Protein AF-0000000071056598 (afdb_homodimer)

Radius of gyration: 18.87 Å; Cα contacts (8 Å, |Δi|>4): 332; chains: 2; bounding box: 44×66×49 Å

Structure (mmCIF, N/CA/C/O backbone)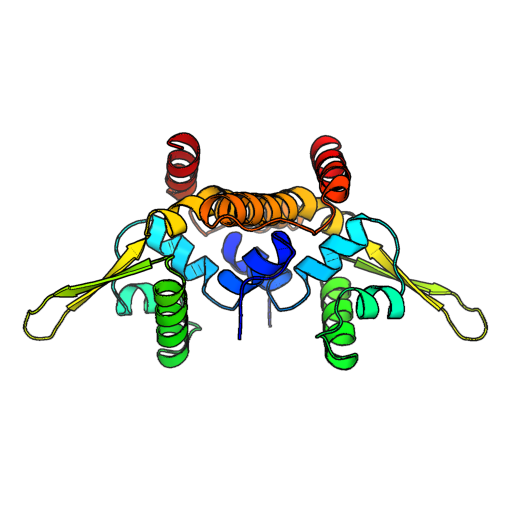:
data_AF-0000000071056598-model_v1
#
loop_
_entity.id
_entity.type
_entity.pdbx_description
1 polymer 'Transcriptional regulator, HxlR family'
#
loop_
_atom_site.group_PDB
_atom_site.id
_atom_site.type_symbol
_atom_site.label_atom_id
_atom_site.label_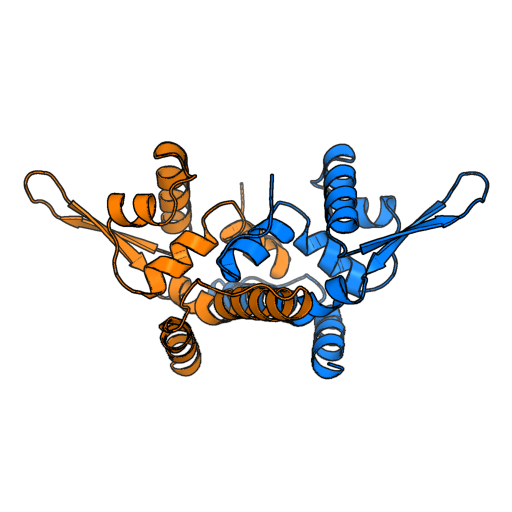alt_id
_atom_site.label_comp_id
_atom_site.label_asym_id
_atom_site.label_entity_id
_atom_site.label_seq_id
_atom_site.pdbx_PDB_ins_code
_atom_site.Cartn_x
_atom_site.Cartn_y
_atom_site.Cartn_z
_atom_site.occupancy
_atom_site.B_iso_or_equiv
_atom_site.auth_seq_id
_atom_site.auth_comp_id
_atom_site.auth_asym_id
_atom_site.auth_atom_id
_atom_site.pdbx_PDB_model_num
ATOM 1 N N . MET A 1 1 ? 12.883 3.27 -14.57 1 56.19 1 MET A N 1
ATOM 2 C CA . MET A 1 1 ? 13.117 4.172 -13.445 1 56.19 1 MET A CA 1
ATOM 3 C C . MET A 1 1 ? 13.445 3.385 -12.18 1 56.19 1 MET A C 1
ATOM 5 O O . MET A 1 1 ? 12.922 2.285 -11.977 1 56.19 1 MET A O 1
ATOM 9 N N . THR A 1 2 ? 14.445 3.686 -11.531 1 79.25 2 THR A N 1
ATOM 10 C CA . THR A 1 2 ? 14.969 2.908 -10.414 1 79.25 2 THR A CA 1
ATOM 11 C C . THR A 1 2 ? 13.969 2.881 -9.258 1 79.25 2 THR A C 1
ATOM 13 O O . THR A 1 2 ? 13.516 3.93 -8.797 1 79.25 2 THR A O 1
ATOM 16 N N . LYS A 1 3 ? 13.461 1.761 -8.922 1 92 3 LYS A N 1
ATOM 17 C CA . LYS A 1 3 ? 12.469 1.577 -7.867 1 92 3 LYS A CA 1
ATOM 18 C C . LYS A 1 3 ? 13.109 1.678 -6.488 1 92 3 LYS A C 1
ATOM 20 O O . LYS A 1 3 ? 12.422 1.889 -5.488 1 92 3 LYS A O 1
ATOM 25 N N . ILE A 1 4 ? 14.391 1.567 -6.512 1 93.62 4 ILE A N 1
ATOM 26 C CA . ILE A 1 4 ? 15.102 1.564 -5.234 1 93.62 4 ILE A CA 1
ATOM 27 C C . ILE A 1 4 ? 15.555 2.98 -4.895 1 93.62 4 ILE A C 1
ATOM 29 O O . ILE A 1 4 ? 16.234 3.633 -5.688 1 93.62 4 ILE A O 1
ATOM 33 N N . THR A 1 5 ? 15.188 3.477 -3.773 1 92.19 5 THR A N 1
ATOM 34 C CA . THR A 1 5 ? 15.57 4.793 -3.283 1 92.19 5 THR A CA 1
ATOM 35 C C . THR A 1 5 ? 16.438 4.676 -2.031 1 92.19 5 THR A C 1
ATOM 37 O O . THR A 1 5 ? 16.938 3.598 -1.722 1 92.19 5 THR A O 1
ATOM 40 N N . ASN A 1 6 ? 16.625 5.84 -1.433 1 89.62 6 ASN A N 1
ATOM 41 C CA . ASN A 1 6 ? 17.406 5.832 -0.204 1 89.62 6 ASN A CA 1
ATOM 42 C C . ASN A 1 6 ? 16.531 5.633 1.025 1 89.62 6 ASN A C 1
ATOM 44 O O . ASN A 1 6 ? 17.016 5.621 2.154 1 89.62 6 ASN A O 1
ATOM 48 N N . CYS A 1 7 ? 15.281 5.484 0.771 1 91.44 7 CYS A N 1
ATOM 49 C CA . CYS A 1 7 ? 14.336 5.273 1.86 1 91.44 7 CYS A CA 1
ATOM 50 C C . CYS A 1 7 ? 13.633 3.93 1.72 1 91.44 7 CYS A C 1
ATOM 52 O O . CYS A 1 7 ? 13.016 3.65 0.688 1 91.44 7 CYS A O 1
ATOM 54 N N . ALA A 1 8 ? 13.641 3.197 2.801 1 93.81 8 ALA A N 1
ATOM 55 C CA . ALA A 1 8 ? 13.07 1.854 2.812 1 93.81 8 ALA A CA 1
ATOM 56 C C . ALA A 1 8 ? 11.562 1.896 2.566 1 93.81 8 ALA A C 1
ATOM 58 O O . ALA A 1 8 ? 11.031 1.091 1.801 1 93.81 8 ALA A O 1
ATOM 59 N N . LEU A 1 9 ? 10.938 2.838 3.221 1 93.94 9 LEU A N 1
ATOM 60 C CA . LEU A 1 9 ? 9.492 2.967 3.084 1 93.94 9 LEU A CA 1
ATOM 61 C C . LEU A 1 9 ? 9.109 3.258 1.638 1 93.94 9 LEU A C 1
ATOM 63 O O . LEU A 1 9 ? 8.242 2.582 1.073 1 93.94 9 LEU A O 1
ATOM 67 N N . THR A 1 10 ? 9.773 4.191 1.043 1 93.94 10 THR A N 1
ATOM 68 C CA . THR A 1 10 ? 9.484 4.59 -0.329 1 93.94 10 THR A CA 1
ATOM 69 C C . THR A 1 10 ? 9.812 3.463 -1.304 1 93.94 10 THR A C 1
ATOM 71 O O . THR A 1 10 ? 9.07 3.225 -2.256 1 93.94 10 THR A O 1
ATOM 74 N N . THR A 1 11 ? 10.914 2.842 -1.053 1 95.81 11 THR A N 1
ATOM 75 C CA . THR A 1 11 ? 11.305 1.724 -1.903 1 95.81 11 THR A CA 1
ATOM 76 C C . THR A 1 11 ? 10.25 0.621 -1.863 1 95.81 11 THR A C 1
ATOM 78 O O . THR A 1 11 ? 9.875 0.074 -2.902 1 95.81 11 THR A O 1
ATOM 81 N N . THR A 1 12 ? 9.742 0.291 -0.672 1 96.88 12 THR A N 1
ATOM 82 C CA . THR A 1 12 ? 8.688 -0.708 -0.552 1 96.88 12 THR A CA 1
ATOM 83 C C . THR A 1 12 ? 7.457 -0.297 -1.359 1 96.88 12 THR A C 1
ATOM 85 O O . THR A 1 12 ? 6.914 -1.099 -2.123 1 96.88 12 THR A O 1
ATOM 88 N N . LEU A 1 13 ? 7.105 0.917 -1.264 1 96.62 13 LEU A N 1
ATOM 89 C CA . LEU A 1 13 ? 5.926 1.422 -1.958 1 96.62 13 LEU A CA 1
ATOM 90 C C . LEU A 1 13 ? 6.141 1.412 -3.469 1 96.62 13 LEU A C 1
ATOM 92 O O . LEU A 1 13 ? 5.207 1.145 -4.23 1 96.62 13 LEU A O 1
ATOM 96 N N . ASN A 1 14 ? 7.324 1.658 -3.854 1 95.88 14 ASN A N 1
ATOM 97 C CA . ASN A 1 14 ? 7.641 1.61 -5.277 1 95.88 14 ASN A CA 1
ATOM 98 C C . ASN A 1 14 ? 7.523 0.193 -5.832 1 95.88 14 ASN A C 1
ATOM 100 O O . ASN A 1 14 ? 7.105 0.002 -6.973 1 95.88 14 ASN A O 1
ATOM 104 N N . LEU A 1 15 ? 7.848 -0.711 -5.051 1 97 15 LEU A N 1
ATOM 105 C CA . LEU A 1 15 ? 7.914 -2.098 -5.504 1 97 15 LEU A CA 1
ATOM 106 C C . LEU A 1 15 ? 6.531 -2.742 -5.477 1 97 15 LEU A C 1
ATOM 108 O O . LEU A 1 15 ? 6.164 -3.475 -6.398 1 97 15 LEU A O 1
ATOM 112 N N . ILE A 1 16 ? 5.785 -2.42 -4.43 1 96.19 16 ILE A N 1
ATOM 113 C CA . ILE A 1 16 ? 4.566 -3.209 -4.281 1 96.19 16 ILE A CA 1
ATOM 114 C C . ILE A 1 16 ? 3.348 -2.295 -4.375 1 96.19 16 ILE A C 1
ATOM 116 O O . ILE A 1 16 ? 2.209 -2.768 -4.355 1 96.19 16 ILE A O 1
ATOM 120 N N . GLY A 1 17 ? 3.678 -1.046 -4.398 1 94.5 17 GLY A N 1
ATOM 121 C CA . GLY A 1 17 ? 2.582 -0.104 -4.566 1 94.5 17 GLY A CA 1
ATOM 122 C C . GLY A 1 17 ? 1.945 -0.172 -5.941 1 94.5 17 GLY A C 1
ATOM 123 O O . GLY A 1 17 ? 2.58 -0.606 -6.906 1 94.5 17 GLY A O 1
ATOM 124 N N . GLY A 1 18 ? 0.692 0.231 -6.031 1 92.06 18 GLY A N 1
ATOM 125 C CA . GLY A 1 18 ? -0.058 0.172 -7.273 1 92.06 18 GLY A CA 1
ATOM 126 C C . GLY A 1 18 ? -1.301 -0.694 -7.18 1 92.06 18 GLY A C 1
ATOM 127 O O . GLY A 1 18 ? -1.387 -1.574 -6.32 1 92.06 18 GLY A O 1
ATOM 128 N N . LYS A 1 19 ? -2.111 -0.476 -8.172 1 92.81 19 LYS A N 1
ATOM 129 C CA . LYS A 1 19 ? -3.373 -1.212 -8.156 1 92.81 19 LYS A CA 1
ATOM 130 C C . LYS A 1 19 ? -3.143 -2.699 -8.414 1 92.81 19 LYS A C 1
ATOM 132 O O . LYS A 1 19 ? -2.334 -3.068 -9.266 1 92.81 19 LYS A O 1
ATOM 137 N N . TYR A 1 20 ? -3.74 -3.502 -7.625 1 96.75 20 TYR A N 1
ATOM 138 C CA . TYR A 1 20 ? -3.936 -4.938 -7.801 1 96.75 20 TYR A CA 1
ATOM 139 C C . TYR A 1 20 ? -2.721 -5.715 -7.309 1 96.75 20 TYR A C 1
ATOM 141 O O . TYR A 1 20 ? -2.799 -6.93 -7.098 1 96.75 20 TYR A O 1
ATOM 149 N N . LYS A 1 21 ? -1.542 -5.047 -7.121 1 97.25 21 LYS A N 1
ATOM 150 C CA . LYS A 1 21 ? -0.328 -5.797 -6.805 1 97.25 21 LYS A CA 1
ATOM 151 C C . LYS A 1 21 ? -0.472 -6.551 -5.484 1 97.25 21 LYS A C 1
ATOM 153 O O . LYS A 1 21 ? -0.242 -7.758 -5.426 1 97.25 21 LYS A O 1
ATOM 158 N N . ILE A 1 22 ? -0.888 -5.84 -4.492 1 97 22 ILE A N 1
ATOM 159 C CA . ILE A 1 22 ? -1.026 -6.461 -3.182 1 97 22 ILE A CA 1
ATOM 160 C C . ILE A 1 22 ? -2.109 -7.539 -3.232 1 97 22 ILE A C 1
ATOM 162 O O . ILE A 1 22 ? -1.964 -8.602 -2.631 1 97 22 ILE A O 1
ATOM 166 N N . GLU A 1 23 ? -3.193 -7.293 -3.938 1 95.25 23 GLU A N 1
ATOM 167 C CA . GLU A 1 23 ? -4.266 -8.273 -4.059 1 95.25 23 GLU A CA 1
ATOM 168 C C . GLU A 1 23 ? -3.781 -9.539 -4.766 1 95.25 23 GLU A C 1
ATOM 170 O O . GLU A 1 23 ? -4.105 -10.656 -4.352 1 95.25 23 GLU A O 1
ATOM 175 N N . ILE A 1 24 ? -3.021 -9.312 -5.809 1 96.88 24 ILE A N 1
ATOM 176 C CA . ILE A 1 24 ? -2.447 -10.445 -6.52 1 96.88 24 ILE A CA 1
ATOM 177 C C . ILE A 1 24 ? -1.604 -11.289 -5.559 1 96.88 24 ILE A C 1
ATOM 179 O O . ILE A 1 24 ? -1.771 -12.508 -5.477 1 96.88 24 ILE A O 1
ATOM 183 N N . LEU A 1 25 ? -0.748 -10.617 -4.793 1 96.19 25 LEU A N 1
ATOM 184 C CA . LEU A 1 25 ? 0.14 -11.289 -3.854 1 96.19 25 LEU A CA 1
ATOM 185 C C . LEU A 1 25 ? -0.659 -12.016 -2.775 1 96.19 25 LEU A C 1
ATOM 187 O O . LEU A 1 25 ? -0.31 -13.125 -2.381 1 96.19 25 LEU A O 1
ATOM 191 N N . TYR A 1 26 ? -1.693 -11.367 -2.389 1 93.5 26 TYR A N 1
ATOM 192 C CA . TYR A 1 26 ? -2.582 -11.961 -1.392 1 93.5 26 TYR A CA 1
ATOM 193 C C . TYR A 1 26 ? -3.172 -13.273 -1.896 1 93.5 26 TYR A C 1
ATOM 195 O O . TYR A 1 26 ? -3.127 -14.289 -1.197 1 93.5 26 TYR A O 1
ATOM 203 N N . TYR A 1 27 ? -3.658 -13.328 -3.074 1 93.19 27 TYR A N 1
ATOM 204 C CA . TYR A 1 27 ? -4.285 -14.531 -3.611 1 93.19 27 TYR A CA 1
ATOM 205 C C . TYR A 1 27 ? -3.25 -15.625 -3.846 1 93.19 27 TYR A C 1
ATOM 207 O O . TYR A 1 27 ? -3.549 -16.812 -3.691 1 93.19 27 TYR A O 1
ATOM 215 N N . LEU A 1 28 ? -2.082 -15.227 -4.117 1 94.5 28 LEU A N 1
ATOM 216 C CA . LEU A 1 28 ? -1.035 -16.203 -4.391 1 94.5 28 LEU A CA 1
ATOM 217 C C . LEU A 1 28 ? -0.533 -16.844 -3.098 1 94.5 28 LEU A C 1
ATOM 219 O O . LEU A 1 28 ? 0.139 -17.875 -3.127 1 94.5 28 LEU A O 1
ATOM 223 N N . THR A 1 29 ? -0.777 -16.188 -1.974 1 90 29 THR A N 1
ATOM 224 C CA . THR A 1 29 ? -0.426 -16.812 -0.701 1 90 29 THR A CA 1
ATOM 225 C C . THR A 1 29 ? -1.192 -18.109 -0.506 1 90 29 THR A C 1
ATOM 227 O O . THR A 1 29 ? -0.792 -18.969 0.294 1 90 29 THR A O 1
ATOM 230 N N . ARG A 1 30 ? -2.248 -18.25 -1.26 1 87.25 30 ARG A N 1
ATOM 231 C CA . ARG A 1 30 ? -3.098 -19.422 -1.148 1 87.25 30 ARG A CA 1
ATOM 232 C C . ARG A 1 30 ? -2.635 -20.531 -2.098 1 87.25 30 ARG A C 1
ATOM 234 O O . ARG A 1 30 ? -3.27 -21.578 -2.193 1 87.25 30 ARG A O 1
ATOM 241 N N . GLY A 1 31 ? -1.631 -20.234 -2.799 1 91.88 31 GLY A N 1
ATOM 242 C CA . GLY A 1 31 ? -1.097 -21.234 -3.725 1 91.88 31 GLY A CA 1
ATOM 243 C C . GLY A 1 31 ? -0.951 -20.703 -5.141 1 91.88 31 GLY A C 1
ATOM 244 O O . GLY A 1 31 ? -1.268 -19.547 -5.41 1 91.88 31 GLY A O 1
ATOM 245 N N . THR A 1 32 ? -0.492 -21.625 -5.906 1 95.94 32 THR A N 1
ATOM 246 C CA . THR A 1 32 ? -0.283 -21.312 -7.316 1 95.94 32 THR A CA 1
ATOM 247 C C . THR A 1 32 ? -1.608 -20.984 -8 1 95.94 32 THR A C 1
ATOM 249 O O . THR A 1 32 ? -2.635 -21.594 -7.699 1 95.94 32 THR A O 1
ATOM 252 N N . LYS A 1 33 ? -1.597 -19.969 -8.891 1 97.69 33 LYS A N 1
ATOM 253 C CA . LYS A 1 33 ? -2.797 -19.578 -9.625 1 97.69 33 LYS A CA 1
ATOM 254 C C . LYS A 1 33 ? -2.496 -19.359 -11.102 1 97.69 33 LYS A C 1
ATOM 256 O O . LYS A 1 33 ? -1.379 -18.984 -11.469 1 97.69 33 LYS A O 1
ATOM 261 N N . ARG A 1 34 ? -3.527 -19.609 -11.852 1 97.44 34 ARG A N 1
ATOM 262 C CA . ARG A 1 34 ? -3.467 -19.266 -13.266 1 97.44 34 ARG A CA 1
ATOM 263 C C . ARG A 1 34 ? -4.02 -17.859 -13.508 1 97.44 34 ARG A C 1
ATOM 265 O O . ARG A 1 34 ? -4.672 -17.281 -12.633 1 97.44 34 ARG A O 1
ATOM 272 N N . PHE A 1 35 ? -3.725 -17.359 -14.773 1 97.75 35 PHE A N 1
ATOM 273 C CA . PHE A 1 35 ? -4.148 -16.016 -15.125 1 97.75 35 PHE A CA 1
ATOM 274 C C . PHE A 1 35 ? -5.652 -15.852 -14.945 1 97.75 35 PHE A C 1
ATOM 276 O O . PHE A 1 35 ? -6.109 -14.906 -14.305 1 97.75 35 PHE A O 1
ATOM 283 N N . ASN A 1 36 ? -6.387 -16.812 -15.398 1 96.94 36 ASN A N 1
ATOM 284 C CA . ASN A 1 36 ? -7.84 -16.719 -15.383 1 96.94 36 ASN A CA 1
ATOM 285 C C . ASN A 1 36 ? -8.391 -16.766 -13.961 1 96.94 36 ASN A C 1
ATOM 287 O O . ASN A 1 36 ? -9.406 -16.125 -13.664 1 96.94 36 ASN A O 1
ATOM 291 N N . GLU A 1 37 ? -7.773 -17.484 -13.102 1 96.81 37 GLU A N 1
ATOM 292 C CA . GLU A 1 37 ? -8.164 -17.516 -11.695 1 96.81 37 GLU A CA 1
ATOM 293 C C . GLU A 1 37 ? -7.969 -16.156 -11.039 1 96.81 37 GLU A C 1
ATOM 295 O O . GLU A 1 37 ? -8.852 -15.672 -10.328 1 96.81 37 GLU A O 1
ATOM 300 N N . LEU A 1 38 ? -6.836 -15.531 -11.289 1 97.25 38 LEU A N 1
ATOM 301 C CA . LEU A 1 38 ? -6.559 -14.211 -10.742 1 97.25 38 LEU A CA 1
ATOM 302 C C . LEU A 1 38 ? -7.535 -13.18 -11.305 1 97.25 38 LEU A C 1
ATOM 304 O O . LEU A 1 38 ? -7.996 -12.297 -10.578 1 97.25 38 LEU A O 1
ATOM 308 N N . GLN A 1 39 ? -7.832 -13.344 -12.594 1 97.38 39 GLN A N 1
ATOM 309 C CA . GLN A 1 39 ? -8.789 -12.438 -13.227 1 97.38 39 GLN A CA 1
ATOM 310 C C . GLN A 1 39 ? -10.156 -12.531 -12.562 1 97.38 39 GLN A C 1
ATOM 312 O O . GLN A 1 39 ? -10.836 -11.516 -12.391 1 97.38 39 GLN A O 1
ATOM 317 N N . LYS A 1 40 ? -10.516 -13.734 -12.156 1 95.94 40 LYS A N 1
ATOM 318 C CA . LYS A 1 40 ? -11.789 -13.945 -11.477 1 95.94 40 LYS A CA 1
ATOM 319 C C . LYS A 1 40 ? -11.812 -13.25 -10.117 1 95.94 40 LYS A C 1
ATOM 321 O O . LYS A 1 40 ? -12.852 -12.742 -9.695 1 95.94 40 LYS A O 1
ATOM 326 N N . TYR A 1 41 ? -10.664 -13.258 -9.453 1 92 41 TYR A N 1
ATOM 327 C CA . TYR A 1 41 ? -10.562 -12.648 -8.133 1 92 41 TYR A CA 1
ATOM 328 C C . TYR A 1 41 ? -10.516 -11.125 -8.242 1 92 41 TYR A C 1
ATOM 330 O O . TYR A 1 41 ? -10.797 -10.422 -7.27 1 92 41 TYR A O 1
ATOM 338 N N . LEU A 1 42 ? -10.078 -10.648 -9.43 1 94.75 42 LEU A N 1
ATOM 339 C CA . LEU A 1 42 ? -9.961 -9.211 -9.68 1 94.75 42 LEU A CA 1
ATOM 340 C C . LEU A 1 42 ? -10.805 -8.797 -10.875 1 94.75 42 LEU A C 1
ATOM 342 O O . LEU A 1 42 ? -10.281 -8.336 -11.891 1 94.75 42 LEU A O 1
ATOM 346 N N . PRO A 1 43 ? -12.117 -8.82 -10.672 1 92.62 43 PRO A N 1
ATOM 347 C CA . PRO A 1 43 ? -13 -8.625 -11.828 1 92.62 43 PRO A CA 1
ATOM 348 C C . PRO A 1 43 ? -12.953 -7.207 -12.375 1 92.62 43 PRO A C 1
ATOM 350 O O . PRO A 1 43 ? -13.328 -6.969 -13.523 1 92.62 43 PRO A O 1
ATOM 353 N N . LYS A 1 44 ? -12.508 -6.324 -11.609 1 93.69 44 LYS A N 1
ATOM 354 C CA . LYS A 1 44 ? -12.461 -4.93 -12.055 1 93.69 44 LYS A CA 1
ATOM 355 C C . LYS A 1 44 ? -11.188 -4.645 -12.844 1 93.69 44 LYS A C 1
ATOM 357 O O . LYS A 1 44 ? -11.07 -3.596 -13.477 1 93.69 44 LYS A O 1
ATOM 362 N N . ALA A 1 45 ? -10.25 -5.527 -12.836 1 96.38 45 ALA A N 1
ATOM 363 C CA . ALA A 1 45 ? -9.016 -5.367 -13.602 1 96.38 45 ALA A CA 1
ATOM 364 C C . ALA A 1 45 ? -9.188 -5.871 -15.031 1 96.38 45 ALA A C 1
ATOM 366 O O . ALA A 1 45 ? -9.648 -6.996 -15.25 1 96.38 45 ALA A O 1
ATOM 367 N N . THR A 1 46 ? -8.836 -5.055 -15.945 1 97.56 46 THR A N 1
ATOM 368 C CA . THR A 1 46 ? -8.805 -5.578 -17.312 1 97.56 46 THR A CA 1
ATOM 369 C C . THR A 1 46 ? -7.668 -6.582 -17.484 1 97.56 46 THR A C 1
ATOM 371 O O . THR A 1 46 ? -6.719 -6.594 -16.688 1 97.56 46 THR A O 1
ATOM 374 N N . ALA A 1 47 ? -7.77 -7.375 -18.469 1 97.31 47 ALA A N 1
ATOM 375 C CA . ALA A 1 47 ? -6.734 -8.367 -18.75 1 97.31 47 ALA A CA 1
ATOM 376 C C . ALA A 1 47 ? -5.379 -7.699 -18.969 1 97.31 47 ALA A C 1
ATOM 378 O O . ALA A 1 47 ? -4.352 -8.211 -18.516 1 97.31 47 ALA A O 1
ATOM 379 N N . LYS A 1 48 ? -5.402 -6.637 -19.609 1 98 48 LYS A N 1
ATOM 380 C CA . LYS A 1 48 ? -4.168 -5.914 -19.891 1 98 48 LYS A CA 1
ATOM 381 C C . LYS A 1 48 ? -3.492 -5.441 -18.609 1 98 48 LYS A C 1
ATOM 383 O O . LYS A 1 48 ? -2.283 -5.605 -18.438 1 98 48 LYS A O 1
ATOM 388 N N . VAL A 1 49 ? -4.273 -4.887 -17.75 1 98 49 VAL A N 1
ATOM 389 C CA . VAL A 1 49 ? -3.74 -4.348 -16.5 1 98 49 VAL A CA 1
ATOM 390 C C . VAL A 1 49 ? -3.24 -5.484 -1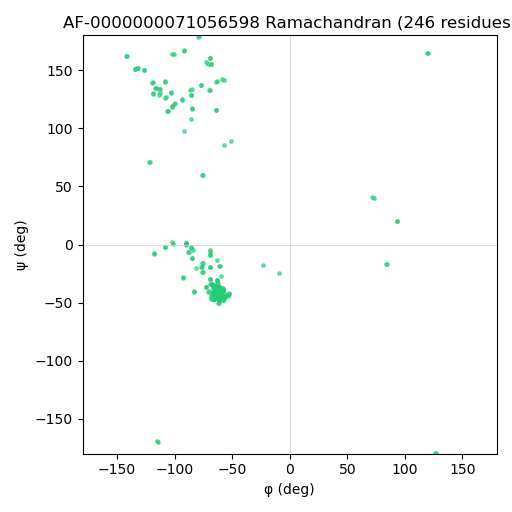5.609 1 98 49 VAL A C 1
ATOM 392 O O . VAL A 1 49 ? -2.143 -5.41 -15.055 1 98 49 VAL A O 1
ATOM 395 N N . LEU A 1 50 ? -4.027 -6.496 -15.477 1 98.19 50 LEU A N 1
ATOM 396 C CA . LEU A 1 50 ? -3.607 -7.648 -14.688 1 98.19 50 LEU A CA 1
ATOM 397 C C . LEU A 1 50 ? -2.303 -8.227 -15.227 1 98.19 50 LEU A C 1
ATOM 399 O O . LEU A 1 50 ? -1.387 -8.523 -14.453 1 98.19 50 LEU A O 1
ATOM 403 N N . SER A 1 51 ? -2.219 -8.383 -16.547 1 98.06 51 SER A N 1
ATOM 404 C CA . SER A 1 51 ? -1.001 -8.898 -17.156 1 98.06 51 SER A CA 1
ATOM 405 C C . SER A 1 51 ? 0.196 -8.008 -16.844 1 98.06 51 SER A C 1
ATOM 407 O O . SER A 1 51 ? 1.281 -8.5 -16.531 1 98.06 51 SER A O 1
ATOM 409 N N . SER A 1 52 ? -0.002 -6.77 -16.938 1 98.25 52 SER A N 1
ATOM 410 C CA . SER A 1 52 ? 1.056 -5.809 -16.641 1 98.25 52 SER A CA 1
ATOM 411 C C . SER A 1 52 ? 1.534 -5.93 -15.195 1 98.25 52 SER A C 1
ATOM 413 O O . SER A 1 52 ? 2.738 -5.91 -14.93 1 98.25 52 SER A O 1
ATOM 415 N N . LYS A 1 53 ? 0.581 -6.027 -14.273 1 98.38 53 LYS A N 1
ATOM 416 C CA . LYS A 1 53 ? 0.937 -6.133 -12.859 1 98.38 53 LYS A CA 1
ATOM 417 C C . LYS A 1 53 ? 1.683 -7.434 -12.578 1 98.38 53 LYS A C 1
ATOM 419 O O . LYS A 1 53 ? 2.639 -7.453 -11.805 1 98.38 53 LYS A O 1
ATOM 424 N N . LEU A 1 54 ? 1.261 -8.508 -13.211 1 98.5 54 LEU A N 1
ATOM 425 C CA . LEU A 1 54 ? 1.941 -9.789 -13.062 1 98.5 54 LEU A CA 1
ATOM 426 C C . LEU A 1 54 ? 3.371 -9.703 -13.586 1 98.5 54 LEU A C 1
ATOM 428 O O . LEU A 1 54 ? 4.297 -10.219 -12.953 1 98.5 54 LEU A O 1
ATOM 432 N N . LYS A 1 55 ? 3.527 -9.055 -14.688 1 98.31 55 LYS A N 1
ATOM 433 C CA . LYS A 1 55 ? 4.859 -8.867 -15.25 1 98.31 55 LYS A CA 1
ATOM 434 C C . LYS A 1 55 ? 5.75 -8.055 -14.312 1 98.31 55 LYS A C 1
ATOM 436 O O . LYS A 1 55 ? 6.906 -8.414 -14.078 1 98.31 55 LYS A O 1
ATOM 441 N N . GLU A 1 56 ? 5.242 -6.992 -13.797 1 98 56 GLU A N 1
ATOM 442 C CA . GLU A 1 56 ? 5.996 -6.152 -12.875 1 98 56 GLU A CA 1
ATOM 443 C C . GLU A 1 56 ? 6.41 -6.934 -11.633 1 98 56 GLU A C 1
ATOM 445 O O . GLU A 1 56 ? 7.551 -6.836 -11.18 1 98 56 GLU A O 1
ATOM 450 N N . LEU A 1 57 ? 5.469 -7.684 -11.094 1 98.38 57 LEU A N 1
ATOM 451 C CA . LEU A 1 57 ? 5.734 -8.469 -9.898 1 98.38 57 LEU A CA 1
ATOM 452 C C . LEU A 1 57 ? 6.773 -9.547 -10.172 1 98.38 57 LEU A C 1
ATOM 454 O O . LEU A 1 57 ? 7.586 -9.875 -9.305 1 98.38 57 LEU A O 1
ATOM 458 N N . GLU A 1 58 ? 6.703 -10.094 -11.359 1 98.56 58 GLU A N 1
ATOM 459 C CA . GLU A 1 58 ? 7.707 -11.07 -11.758 1 98.56 58 GLU A CA 1
ATOM 460 C C . GLU A 1 58 ? 9.086 -10.43 -11.898 1 98.56 58 GLU A C 1
ATOM 462 O O . GLU A 1 58 ? 10.07 -10.945 -11.375 1 98.56 58 GLU A O 1
ATOM 467 N N . GLU A 1 59 ? 9.141 -9.289 -12.562 1 97.5 59 GLU A N 1
ATOM 468 C CA . GLU A 1 59 ? 10.391 -8.578 -12.805 1 97.5 59 GLU A CA 1
ATOM 469 C C . GLU A 1 59 ? 11.031 -8.125 -11.492 1 97.5 59 GLU A C 1
ATOM 471 O O . GLU A 1 59 ? 12.25 -8.117 -11.359 1 97.5 59 GLU A O 1
ATOM 476 N N . ASP A 1 60 ? 10.164 -7.82 -10.555 1 97.19 60 ASP A N 1
ATOM 477 C CA . ASP A 1 60 ? 10.672 -7.336 -9.273 1 97.19 60 ASP A CA 1
ATOM 478 C C . ASP A 1 60 ? 10.961 -8.492 -8.32 1 97.19 60 ASP A C 1
ATOM 480 O O . ASP A 1 60 ? 11.43 -8.281 -7.199 1 97.19 60 ASP A O 1
ATOM 484 N N . GLY A 1 61 ? 10.602 -9.672 -8.719 1 97.56 61 GLY A N 1
ATOM 485 C CA . GLY A 1 61 ? 11.047 -10.867 -8.016 1 97.56 61 GLY A CA 1
ATOM 486 C C . GLY A 1 61 ? 10.062 -11.344 -6.961 1 97.56 61 GLY A C 1
ATOM 487 O O . GLY A 1 61 ? 10.43 -12.07 -6.043 1 97.56 61 GLY A O 1
ATOM 488 N N . PHE A 1 62 ? 8.828 -10.922 -7.074 1 98.19 62 PHE A N 1
ATOM 489 C CA . PHE A 1 62 ? 7.855 -11.281 -6.055 1 98.19 62 PHE A CA 1
ATOM 490 C C . PHE A 1 62 ? 7.105 -12.555 -6.449 1 98.19 62 PHE A C 1
ATOM 492 O O . PHE A 1 62 ? 6.582 -13.266 -5.59 1 98.19 62 PHE A O 1
ATOM 499 N N . ILE A 1 63 ? 6.965 -12.805 -7.77 1 98.44 63 ILE A N 1
ATOM 500 C CA . ILE A 1 63 ? 6.273 -14.016 -8.203 1 98.44 63 ILE A CA 1
ATOM 501 C C . ILE A 1 63 ? 7.098 -14.727 -9.273 1 98.44 63 ILE A C 1
ATOM 503 O O . ILE A 1 63 ? 7.965 -14.125 -9.906 1 98.44 63 ILE A O 1
ATOM 507 N N . ASP A 1 64 ? 6.93 -16 -9.312 1 98.44 64 ASP A N 1
ATOM 508 C CA . ASP A 1 64 ? 7.496 -16.859 -10.344 1 98.44 64 ASP A CA 1
ATOM 509 C C . ASP A 1 64 ? 6.438 -17.266 -11.375 1 98.44 64 ASP A C 1
ATOM 511 O O . ASP A 1 64 ? 5.305 -17.578 -11.008 1 98.44 64 ASP A O 1
ATOM 515 N N . LYS A 1 65 ? 6.758 -17.109 -12.594 1 98.25 65 LYS A N 1
ATOM 516 C CA . LYS A 1 65 ? 5.906 -17.531 -13.703 1 98.25 65 LYS A CA 1
ATOM 517 C C . LYS A 1 65 ? 6.41 -18.844 -14.312 1 98.25 65 LYS A C 1
ATOM 519 O O . LYS A 1 65 ? 7.543 -18.906 -14.797 1 98.25 65 LYS A O 1
ATOM 524 N N . LYS A 1 66 ? 5.637 -19.859 -14.273 1 97.69 66 LYS A N 1
ATOM 525 C CA . LYS A 1 66 ? 5.988 -21.141 -14.859 1 97.69 66 LYS A CA 1
ATOM 526 C C . LYS A 1 66 ? 5.102 -21.469 -16.062 1 97.69 66 LYS A C 1
ATOM 528 O O . LYS A 1 66 ? 3.875 -21.375 -15.969 1 97.69 66 LYS A O 1
ATOM 533 N N . ILE A 1 67 ? 5.742 -21.828 -17.109 1 96.25 67 ILE A N 1
ATOM 534 C CA . ILE A 1 67 ? 5.016 -22.172 -18.328 1 96.25 67 ILE A CA 1
ATOM 535 C C . ILE A 1 67 ? 5.098 -23.688 -18.562 1 96.25 67 ILE A C 1
ATOM 537 O O . ILE A 1 67 ? 6.184 -24.266 -18.531 1 96.25 67 ILE A O 1
ATOM 541 N N . TYR A 1 68 ? 3.982 -24.312 -18.719 1 94.69 68 TYR A N 1
ATOM 542 C CA . TYR A 1 68 ? 3.906 -25.734 -19.031 1 94.69 68 TYR A CA 1
ATOM 543 C C . TYR A 1 68 ? 3.65 -25.938 -20.516 1 94.69 68 TYR A C 1
ATOM 545 O O . TYR A 1 68 ? 2.654 -25.453 -21.062 1 94.69 68 TYR A O 1
ATOM 553 N N . PRO A 1 69 ? 4.57 -26.609 -21.062 1 93.12 69 PRO A N 1
ATOM 554 C CA . PRO A 1 69 ? 4.469 -26.812 -22.516 1 93.12 69 PRO A CA 1
ATOM 555 C C . PRO A 1 69 ? 3.414 -27.859 -22.891 1 93.12 69 PRO A C 1
ATOM 557 O O . PRO A 1 69 ? 3.746 -28.906 -23.453 1 93.12 69 PRO A O 1
ATOM 560 N N . VAL A 1 70 ? 2.273 -27.734 -22.594 1 93.31 70 VAL A N 1
ATOM 561 C CA . VAL A 1 70 ? 1.123 -28.531 -23 1 93.31 70 VAL A CA 1
ATOM 562 C C . VAL A 1 70 ? 0.356 -27.797 -24.109 1 93.31 70 VAL A C 1
ATOM 564 O O . VAL A 1 70 ? 0.706 -26.672 -24.469 1 93.31 70 VAL A O 1
ATOM 567 N N . ILE A 1 71 ? -0.473 -28.469 -24.797 1 91.94 71 ILE A N 1
ATOM 568 C CA . ILE A 1 71 ? -1.276 -27.844 -25.844 1 91.94 71 ILE A CA 1
ATOM 569 C C . ILE A 1 71 ? -2.723 -27.703 -25.375 1 91.94 71 ILE A C 1
ATOM 571 O O . ILE A 1 71 ? -3.396 -28.719 -25.125 1 91.94 71 ILE A O 1
ATOM 575 N N . PRO A 1 72 ? -3.17 -26.344 -25.219 1 91.88 72 PRO A N 1
ATOM 576 C CA . PRO A 1 72 ? -2.506 -25.031 -25.266 1 91.88 72 PRO A CA 1
ATOM 577 C C . PRO A 1 72 ? -1.609 -24.781 -24.062 1 91.88 72 PRO A C 1
ATOM 579 O O . PRO A 1 72 ? -1.85 -25.344 -22.984 1 91.88 72 PRO A O 1
ATOM 582 N N . PRO A 1 73 ? -0.642 -23.938 -24.219 1 94.38 73 PRO A N 1
ATOM 583 C CA . PRO A 1 73 ? 0.275 -23.688 -23.109 1 94.38 73 PRO A CA 1
ATOM 584 C C . PRO A 1 73 ? -0.443 -23.203 -21.844 1 94.38 73 PRO A C 1
ATOM 586 O O . PRO A 1 73 ? -1.421 -22.453 -21.938 1 94.38 73 PRO A O 1
ATOM 589 N N . LYS A 1 74 ? 0.064 -23.703 -20.734 1 94.12 74 LYS A N 1
ATOM 590 C CA . LYS A 1 74 ? -0.482 -23.281 -19.453 1 94.12 74 LYS A CA 1
ATOM 591 C C . LYS A 1 74 ? 0.54 -22.469 -18.656 1 94.12 74 LYS A C 1
ATOM 593 O O . LYS A 1 74 ? 1.724 -22.812 -18.625 1 94.12 74 LYS A O 1
ATOM 598 N N . THR A 1 75 ? 0.055 -21.359 -18.109 1 96.56 75 THR A N 1
ATOM 599 C CA . THR A 1 75 ? 0.917 -20.531 -17.281 1 96.56 75 THR A CA 1
ATOM 600 C C . THR A 1 75 ? 0.405 -20.469 -15.844 1 96.56 75 THR A C 1
ATOM 602 O O . THR A 1 75 ? -0.801 -20.375 -15.617 1 96.56 75 THR A O 1
ATOM 605 N N . GLU A 1 76 ? 1.401 -20.641 -14.906 1 98.12 76 GLU A N 1
ATOM 606 C CA . GLU A 1 76 ? 1.047 -20.547 -13.492 1 98.12 76 GLU A CA 1
ATOM 607 C C . GLU A 1 76 ? 1.939 -19.547 -12.766 1 98.12 76 GLU A C 1
ATOM 609 O O . GLU A 1 76 ? 3.096 -19.359 -13.141 1 98.12 76 GLU A O 1
ATOM 614 N N . TYR A 1 77 ? 1.372 -18.969 -11.781 1 98.62 77 TYR A N 1
ATOM 615 C CA . TYR A 1 77 ? 2.094 -18.016 -10.953 1 98.62 77 TYR A CA 1
ATOM 616 C C . TYR A 1 77 ? 2.16 -18.484 -9.508 1 98.62 77 TYR A C 1
ATOM 618 O O . TYR A 1 77 ? 1.188 -19.016 -8.977 1 98.62 77 TYR A O 1
ATOM 626 N N . SER A 1 78 ? 3.293 -18.281 -8.891 1 97.94 78 SER A N 1
ATOM 627 C CA . SER A 1 78 ? 3.49 -18.594 -7.48 1 97.94 78 SER A CA 1
ATOM 628 C C . SER A 1 78 ? 4.375 -17.547 -6.809 1 97.94 78 SER A C 1
ATOM 630 O O . SER A 1 78 ? 5.055 -16.781 -7.484 1 97.94 78 SER A O 1
ATOM 632 N N . LEU A 1 79 ? 4.324 -17.531 -5.496 1 97 79 LEU A N 1
ATOM 633 C CA . LEU A 1 79 ? 5.152 -16.594 -4.75 1 97 79 LEU A CA 1
ATOM 634 C C . LEU A 1 79 ? 6.598 -17.062 -4.691 1 97 79 LEU A C 1
ATOM 636 O O . LEU A 1 79 ? 6.855 -18.266 -4.531 1 97 79 LEU A O 1
ATOM 640 N N . THR A 1 80 ? 7.488 -16.156 -4.879 1 97.56 80 THR A N 1
ATOM 641 C CA . THR A 1 80 ? 8.875 -16.406 -4.52 1 97.56 80 THR A CA 1
ATOM 642 C C . THR A 1 80 ? 9.086 -16.25 -3.018 1 97.56 80 THR A C 1
ATOM 644 O O . THR A 1 80 ? 8.148 -15.914 -2.287 1 97.56 80 THR A O 1
ATOM 647 N N . GLU A 1 81 ? 10.344 -16.484 -2.582 1 95.25 81 GLU A N 1
ATOM 648 C CA . GLU A 1 81 ? 10.664 -16.219 -1.185 1 95.25 81 GLU A CA 1
ATOM 649 C C . GLU A 1 81 ? 10.469 -14.742 -0.848 1 95.25 81 GLU A C 1
ATOM 651 O O . GLU A 1 81 ? 9.969 -14.406 0.229 1 95.25 81 GLU A O 1
ATOM 656 N N . ARG A 1 82 ? 10.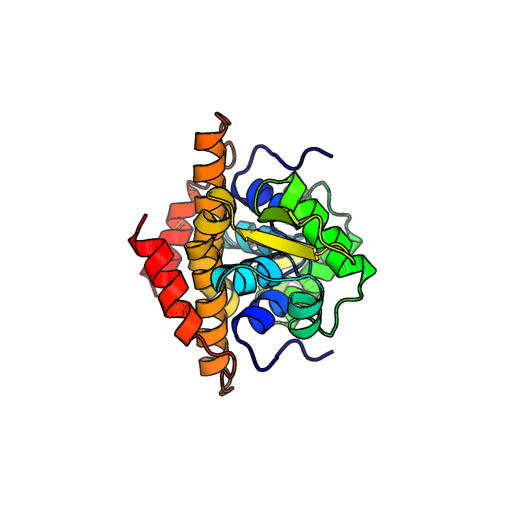836 -13.867 -1.77 1 96.25 82 ARG A N 1
ATOM 657 C CA . ARG A 1 82 ? 10.609 -12.438 -1.581 1 96.25 82 ARG A CA 1
ATOM 658 C C . ARG A 1 82 ? 9.117 -12.133 -1.486 1 96.25 82 ARG A C 1
ATOM 660 O O . ARG A 1 82 ? 8.703 -11.344 -0.637 1 96.25 82 ARG A O 1
ATOM 667 N N . GLY A 1 83 ? 8.375 -12.734 -2.336 1 96.81 83 GLY A N 1
ATOM 668 C CA . GLY A 1 83 ? 6.93 -12.578 -2.27 1 96.81 83 GLY A CA 1
ATOM 669 C C . GLY A 1 83 ? 6.34 -13.016 -0.943 1 96.81 83 GLY A C 1
ATOM 670 O O . GLY A 1 83 ? 5.508 -12.32 -0.363 1 96.81 83 GLY A O 1
ATOM 671 N N . LYS A 1 84 ? 6.781 -14.125 -0.484 1 94.38 84 LYS A N 1
ATOM 672 C CA . LYS A 1 84 ? 6.305 -14.672 0.784 1 94.38 84 LYS A CA 1
ATOM 673 C C . LYS A 1 84 ? 6.656 -13.75 1.947 1 94.38 84 LYS A C 1
ATOM 675 O O . LYS A 1 84 ? 5.91 -13.664 2.924 1 94.38 84 LYS A O 1
ATOM 680 N N . SER A 1 85 ? 7.738 -13.047 1.816 1 94.19 85 SER A N 1
ATOM 681 C CA . SER A 1 85 ? 8.227 -12.203 2.9 1 94.19 85 SER A CA 1
ATOM 682 C C . SER A 1 85 ? 7.301 -11.008 3.131 1 94.19 85 SER A C 1
ATOM 684 O O . SER A 1 85 ? 7.414 -10.32 4.141 1 94.19 85 SER A O 1
ATOM 686 N N . LEU A 1 86 ? 6.336 -10.797 2.24 1 95.38 86 LEU A N 1
ATOM 687 C CA . LEU A 1 86 ? 5.398 -9.688 2.373 1 95.38 86 LEU A CA 1
ATOM 688 C C . LEU A 1 86 ? 4.223 -10.07 3.266 1 95.38 86 LEU A C 1
ATOM 690 O O . LEU A 1 86 ? 3.375 -9.234 3.58 1 95.38 86 LEU A O 1
ATOM 694 N N . ALA A 1 87 ? 4.172 -11.266 3.721 1 91.88 87 ALA A N 1
ATOM 695 C CA . ALA A 1 87 ? 3.033 -11.789 4.469 1 91.88 87 ALA A CA 1
ATOM 696 C C . ALA A 1 87 ? 2.705 -10.898 5.664 1 91.88 87 ALA A C 1
ATOM 698 O O . ALA A 1 87 ? 1.546 -10.531 5.871 1 91.88 87 ALA A O 1
ATOM 699 N N . PRO A 1 88 ? 3.711 -10.445 6.406 1 91.75 88 PRO A N 1
ATOM 700 C CA . PRO A 1 88 ? 3.389 -9.578 7.539 1 91.75 88 PRO A CA 1
ATOM 701 C C . PRO A 1 88 ? 2.754 -8.258 7.109 1 91.75 88 PRO A C 1
ATOM 703 O O . PRO A 1 88 ? 1.867 -7.742 7.793 1 91.75 88 PRO A O 1
ATOM 706 N N . LEU A 1 89 ? 3.23 -7.797 6.043 1 94.75 89 LEU A N 1
ATOM 707 C CA . LEU A 1 89 ? 2.693 -6.539 5.527 1 94.75 89 LEU A CA 1
ATOM 708 C C . LEU A 1 89 ? 1.261 -6.723 5.039 1 94.75 89 LEU A C 1
ATOM 710 O O . LEU A 1 89 ? 0.389 -5.902 5.344 1 94.75 89 LEU A O 1
ATOM 714 N N . ILE A 1 90 ? 1.006 -7.742 4.34 1 94.5 90 ILE A N 1
ATOM 715 C CA . ILE A 1 90 ? -0.336 -8.039 3.855 1 94.5 90 ILE A CA 1
ATOM 716 C C . ILE A 1 90 ? -1.28 -8.242 5.039 1 94.5 90 ILE A C 1
ATOM 718 O O . ILE A 1 90 ? -2.414 -7.758 5.023 1 94.5 90 ILE A O 1
ATOM 722 N N . LEU A 1 91 ? -0.79 -8.883 6.039 1 91.62 91 LEU A N 1
ATOM 723 C CA . LEU A 1 91 ? -1.588 -9.086 7.242 1 91.62 91 LEU A CA 1
ATOM 724 C C . LEU A 1 91 ? -1.924 -7.758 7.906 1 91.62 91 LEU A C 1
ATOM 726 O O . LEU A 1 91 ? -3.047 -7.555 8.375 1 91.62 91 LEU A O 1
ATOM 730 N N . ALA A 1 92 ? -0.965 -6.84 7.949 1 93.62 92 ALA A N 1
ATOM 731 C CA . ALA A 1 92 ? -1.193 -5.523 8.539 1 93.62 92 ALA A CA 1
ATOM 732 C C . ALA A 1 92 ? -2.281 -4.762 7.789 1 93.62 92 ALA A C 1
ATOM 734 O O . ALA A 1 92 ? -3.1 -4.07 8.398 1 93.62 92 ALA A O 1
ATOM 735 N N . ILE A 1 93 ? -2.299 -4.93 6.504 1 95.75 93 ILE A N 1
ATOM 736 C CA . ILE A 1 93 ? -3.324 -4.293 5.68 1 95.75 93 ILE A CA 1
ATOM 737 C C . ILE A 1 93 ? -4.691 -4.879 6.016 1 95.75 93 ILE A C 1
ATOM 739 O O . ILE A 1 93 ? -5.652 -4.141 6.246 1 95.75 93 ILE A O 1
ATOM 743 N N . TYR A 1 94 ? -4.738 -6.148 6.074 1 93.06 94 TYR A N 1
ATOM 744 C CA . TYR A 1 94 ? -5.977 -6.848 6.402 1 93.06 94 TYR A CA 1
ATOM 745 C C . TYR A 1 94 ? -6.477 -6.453 7.785 1 93.06 94 TYR A C 1
ATOM 747 O O . TYR A 1 94 ? -7.668 -6.188 7.973 1 93.06 94 TYR A O 1
ATOM 755 N N . GLU A 1 95 ? -5.586 -6.395 8.711 1 92.88 95 GLU A N 1
ATOM 756 C CA . GLU A 1 95 ? -5.945 -6.105 10.094 1 92.88 95 GLU A CA 1
ATOM 757 C C . GLU A 1 95 ? -6.48 -4.684 10.242 1 92.88 95 GLU A C 1
ATOM 759 O O . GLU A 1 95 ? -7.434 -4.449 10.984 1 92.88 95 GLU A O 1
ATOM 764 N N . TRP A 1 96 ? -5.883 -3.809 9.609 1 95.69 96 TRP A N 1
ATOM 765 C CA . TRP A 1 96 ? -6.402 -2.447 9.695 1 95.69 96 TRP A CA 1
ATOM 766 C C . TRP A 1 96 ? -7.816 -2.369 9.125 1 95.69 96 TRP A C 1
ATOM 768 O O . TRP A 1 96 ? -8.695 -1.754 9.727 1 95.69 96 TRP A O 1
ATOM 778 N N . GLY A 1 97 ? -7.969 -2.982 7.957 1 95.94 97 GLY A N 1
ATOM 779 C CA . GLY A 1 97 ? -9.289 -3.004 7.355 1 95.94 97 GLY A CA 1
ATOM 780 C C . GLY A 1 97 ? -10.344 -3.643 8.242 1 95.94 97 GLY A C 1
ATOM 781 O O . GLY A 1 97 ? -11.484 -3.178 8.297 1 95.94 97 GLY A O 1
ATOM 782 N N . THR A 1 98 ? -9.945 -4.66 8.922 1 93.56 98 THR A N 1
ATOM 783 C CA . THR A 1 98 ? -10.852 -5.344 9.836 1 93.56 98 THR A CA 1
ATOM 784 C C . THR A 1 98 ? -11.266 -4.422 10.977 1 93.56 98 THR A C 1
ATOM 786 O O . THR A 1 98 ? -12.445 -4.359 11.336 1 93.56 98 THR A O 1
ATOM 789 N N . SER A 1 99 ? -10.281 -3.699 11.523 1 95.25 99 SER A N 1
ATOM 790 C CA . SER A 1 99 ? -10.578 -2.74 12.578 1 95.25 99 SER A CA 1
ATOM 791 C C . SER A 1 99 ? -11.5 -1.633 12.086 1 95.25 99 SER A C 1
ATOM 793 O O . SER A 1 99 ? -12.414 -1.212 12.797 1 95.25 99 SER A O 1
ATOM 795 N N . TYR A 1 100 ? -11.234 -1.221 10.867 1 96 100 TYR A N 1
ATOM 796 C CA . TYR A 1 100 ? -12.062 -0.192 10.25 1 96 100 TYR A CA 1
ATOM 797 C C . TYR A 1 100 ? -13.492 -0.681 10.07 1 96 100 TYR A C 1
ATOM 799 O O . TYR A 1 100 ? -14.445 0.05 10.352 1 96 100 TYR A O 1
ATOM 807 N N . PHE A 1 101 ? -13.664 -1.883 9.648 1 95.19 101 PHE A N 1
ATOM 808 C CA . PHE A 1 101 ? -14.992 -2.467 9.469 1 95.19 101 PHE A CA 1
ATOM 809 C C . PHE A 1 101 ? -15.742 -2.514 10.789 1 95.19 101 PHE A C 1
ATOM 811 O O . PHE A 1 101 ? -16.953 -2.258 10.828 1 95.19 101 PHE A O 1
ATOM 818 N N . LYS A 1 102 ? -15.016 -2.885 11.844 1 94.5 102 LYS A N 1
ATOM 819 C CA . LYS A 1 102 ? -15.633 -2.904 13.172 1 94.5 102 LYS A CA 1
ATOM 820 C C . LYS A 1 102 ? -16.125 -1.517 13.562 1 94.5 102 LYS A C 1
ATOM 822 O O . LYS A 1 102 ? -17.234 -1.374 14.102 1 94.5 102 LYS A O 1
ATOM 827 N N . GLU A 1 103 ? -15.344 -0.582 13.273 1 93.88 103 GLU A N 1
ATOM 828 C CA . GLU A 1 103 ? -15.672 0.796 13.617 1 93.88 103 GLU A CA 1
ATOM 829 C C . GLU A 1 103 ? -16.938 1.254 12.906 1 93.88 103 GLU A C 1
ATOM 831 O O . GLU A 1 103 ? -17.766 1.953 13.492 1 93.88 103 GLU A O 1
ATOM 836 N N . ILE A 1 104 ? -17.109 0.841 11.68 1 93.75 104 ILE A N 1
ATOM 837 C CA . ILE A 1 104 ? -18.219 1.386 10.906 1 93.75 104 ILE A CA 1
ATOM 838 C C . ILE A 1 104 ? -19.359 0.376 10.859 1 93.75 104 ILE A C 1
ATOM 840 O O . ILE A 1 104 ? -20.359 0.587 10.164 1 93.75 104 ILE A O 1
ATOM 844 N N . GLY A 1 105 ? -19.203 -0.742 11.508 1 93.69 105 GLY A N 1
ATOM 845 C CA . GLY A 1 105 ? -20.25 -1.746 11.57 1 93.69 105 GLY A CA 1
ATOM 846 C C . GLY A 1 105 ? -20.469 -2.477 10.258 1 93.69 105 GLY A C 1
ATOM 847 O O . GLY A 1 105 ? -21.609 -2.727 9.852 1 93.69 105 GLY A O 1
ATOM 848 N N . HIS A 1 106 ? -19.438 -2.783 9.617 1 91.62 106 HIS A N 1
ATOM 849 C CA . HIS A 1 106 ? -19.438 -3.482 8.344 1 91.62 106 HIS A CA 1
ATOM 850 C C . HIS A 1 106 ? -18.938 -4.914 8.492 1 91.62 106 HIS A C 1
ATOM 852 O O . HIS A 1 106 ? -18 -5.168 9.25 1 91.62 106 HIS A O 1
ATOM 858 N N . GLU A 1 107 ? -19.562 -5.785 7.797 1 88.88 107 GLU A N 1
ATOM 859 C CA . GLU A 1 107 ? -19.156 -7.184 7.871 1 88.88 107 GLU A CA 1
ATOM 860 C C . GLU A 1 107 ? -18.031 -7.48 6.887 1 88.88 107 GLU A C 1
ATOM 862 O O . GLU A 1 107 ? -18.031 -6.984 5.758 1 88.88 107 GLU A O 1
ATOM 867 N N . ASN A 1 108 ? -17.062 -8.156 7.414 1 87.5 108 ASN A N 1
ATOM 868 C CA . ASN A 1 108 ? -15.977 -8.617 6.562 1 87.5 108 ASN A CA 1
ATOM 869 C C . ASN A 1 108 ? -16.312 -9.938 5.887 1 87.5 108 ASN A C 1
ATOM 871 O O . ASN A 1 108 ? -16.5 -10.953 6.559 1 87.5 108 ASN A O 1
ATOM 875 N N . LEU A 1 109 ? -16.391 -9.984 4.652 1 80.75 109 LEU A N 1
ATOM 876 C CA . LEU A 1 109 ? -16.781 -11.195 3.938 1 80.75 109 LEU A CA 1
ATOM 877 C C . LEU A 1 109 ? -15.586 -11.812 3.219 1 80.75 109 LEU A C 1
ATOM 879 O O . LEU A 1 109 ? -15.727 -12.836 2.537 1 80.75 109 LEU A O 1
ATOM 883 N N . CYS A 1 110 ? -14.586 -11.18 3.334 1 76.75 110 CYS A N 1
ATOM 884 C CA . CYS A 1 110 ? -13.43 -11.805 2.699 1 76.75 110 CYS A CA 1
ATOM 885 C C . CYS A 1 110 ? -12.766 -12.805 3.637 1 76.75 110 CYS A C 1
ATOM 887 O O . CYS A 1 110 ? -12.797 -12.641 4.855 1 76.75 110 CYS A O 1
ATOM 889 N N . ASN A 1 111 ? -12.875 -14.219 3.393 1 59.22 111 ASN A N 1
ATOM 890 C CA . ASN A 1 111 ? -12.438 -15.359 4.188 1 59.22 111 ASN A CA 1
ATOM 891 C C . ASN A 1 111 ? -10.969 -15.227 4.598 1 59.22 111 ASN A C 1
ATOM 893 O O . ASN A 1 111 ? -10.078 -15.242 3.744 1 59.22 111 ASN A O 1
ATOM 897 N N . VAL A 1 112 ? -10.828 -14.625 5.68 1 53.69 112 VAL A N 1
ATOM 898 C CA . VAL A 1 112 ? -9.5 -14.539 6.277 1 53.69 112 VAL A CA 1
ATOM 899 C C . VAL A 1 112 ? -8.969 -15.945 6.555 1 53.69 112 VAL A C 1
ATOM 901 O O . VAL A 1 112 ? -7.844 -16.109 7.027 1 53.69 112 VAL A O 1
ATOM 904 N N . GLU A 1 113 ? -9.836 -17.078 6.801 1 53.31 113 GLU A N 1
ATOM 905 C CA . GLU A 1 113 ? -9.18 -18.359 7.016 1 53.31 113 GLU A CA 1
ATOM 906 C C . GLU A 1 113 ? -7.785 -18.375 6.398 1 53.31 113 GLU A C 1
ATOM 908 O O . GLU A 1 113 ? -6.883 -19.047 6.906 1 53.31 113 GLU A O 1
ATOM 913 N N . GLU A 1 114 ? -7.699 -17.422 5.555 1 55.94 114 GLU A N 1
ATOM 914 C CA . GLU A 1 114 ? -6.559 -17.125 4.691 1 55.94 114 GLU A CA 1
ATOM 915 C C . GLU A 1 114 ? -5.48 -16.344 5.445 1 55.94 114 GLU A C 1
ATOM 917 O O . GLU A 1 114 ? -4.289 -16.547 5.203 1 55.94 114 GLU A O 1
ATOM 922 N N . LEU A 1 115 ? -5.945 -15.742 6.535 1 58.09 115 LEU A N 1
ATOM 923 C CA . LEU A 1 115 ? -5.078 -15.07 7.5 1 58.09 115 LEU A CA 1
ATOM 924 C C . LEU A 1 115 ? -4.16 -16.078 8.195 1 58.09 115 LEU A C 1
ATOM 926 O O . LEU A 1 115 ? -3.008 -15.758 8.5 1 58.09 115 LEU A O 1
ATOM 930 N N . GLU A 1 116 ? -4.824 -17.172 8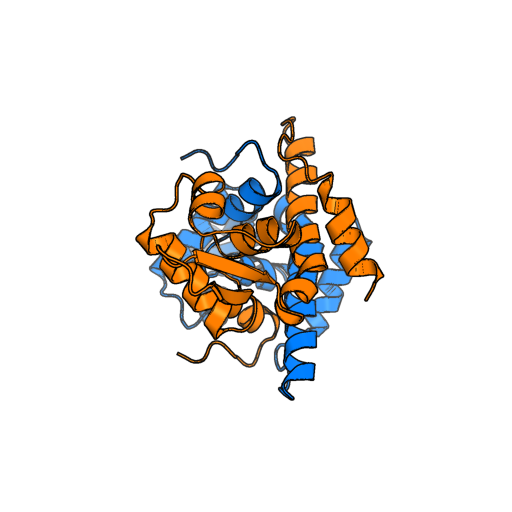.438 1 57.78 116 GLU A N 1
ATOM 931 C CA . GLU A 1 116 ? -4.027 -18.219 9.062 1 57.78 116 GLU A CA 1
ATOM 932 C C . GLU A 1 116 ? -2.799 -18.562 8.219 1 57.78 116 GLU A C 1
ATOM 934 O O . GLU A 1 116 ? -1.712 -18.781 8.766 1 57.78 116 GLU A O 1
ATOM 939 N N . ARG A 1 117 ? -3.068 -18.625 7.098 1 61.53 117 ARG A N 1
ATOM 940 C CA . ARG A 1 117 ? -1.938 -18.906 6.227 1 61.53 117 ARG A CA 1
ATOM 941 C C . ARG A 1 117 ? -0.915 -17.781 6.254 1 61.53 117 ARG A C 1
ATOM 943 O O . ARG A 1 117 ? 0.292 -18.031 6.301 1 61.53 117 ARG A O 1
ATOM 950 N N . LEU A 1 118 ? -1.441 -16.656 6.336 1 67.5 118 LEU A N 1
ATOM 951 C CA . LEU A 1 118 ? -0.557 -15.492 6.43 1 67.5 118 LEU A CA 1
ATOM 952 C C . LEU A 1 118 ? 0.214 -15.5 7.746 1 67.5 118 LEU A C 1
ATOM 954 O O . LEU A 1 118 ? 1.419 -15.234 7.766 1 67.5 118 LEU A O 1
ATOM 958 N N . ASN A 1 119 ? -0.524 -15.852 8.664 1 65.69 119 ASN A N 1
ATOM 959 C CA . ASN A 1 119 ? 0.105 -15.953 9.977 1 65.69 119 ASN A CA 1
ATOM 960 C C . ASN A 1 119 ? 1.173 -17.047 10 1 65.69 119 ASN A C 1
ATOM 962 O O . ASN A 1 119 ? 2.223 -16.875 10.617 1 65.69 119 ASN A O 1
ATOM 966 N N . GLN A 1 120 ? 0.802 -18.172 9.391 1 66.62 120 GLN A N 1
ATOM 967 C CA . GLN A 1 120 ? 1.766 -19.266 9.305 1 66.62 120 GLN A CA 1
ATOM 968 C C . GLN A 1 120 ? 3.012 -18.828 8.531 1 66.62 120 GLN A C 1
ATOM 970 O O . GLN A 1 120 ? 4.133 -19.188 8.906 1 66.62 120 GLN A O 1
ATOM 975 N N . LEU A 1 121 ? 2.797 -18.156 7.621 1 67.38 121 LEU A N 1
ATOM 976 C CA . LEU A 1 121 ? 3.92 -17.672 6.824 1 67.38 121 LEU A CA 1
ATOM 977 C C . LEU A 1 121 ? 4.793 -16.719 7.633 1 67.38 121 LEU A C 1
ATOM 979 O O . LEU A 1 121 ? 6.012 -16.688 7.457 1 67.38 121 LEU A O 1
ATOM 983 N N . VAL A 1 122 ? 4.141 -15.938 8.422 1 63.78 122 VAL A N 1
ATOM 984 C CA . VAL A 1 122 ? 4.848 -14.977 9.266 1 63.78 122 VAL A CA 1
ATOM 985 C C . VAL A 1 122 ? 5.602 -15.711 10.367 1 63.78 122 VAL A C 1
ATOM 987 O O . VAL A 1 122 ? 6.742 -15.367 10.688 1 63.78 122 VAL A O 1
ATOM 990 N N . LYS A 1 123 ? 5 -16.734 10.938 1 62.81 123 LYS A N 1
ATOM 991 C CA . LYS A 1 123 ? 5.59 -17.5 12.031 1 62.81 123 LYS A CA 1
ATOM 992 C C . LYS A 1 123 ? 6.73 -18.375 11.539 1 62.81 123 LYS A C 1
ATOM 994 O O . LYS A 1 123 ? 7.668 -18.672 12.289 1 62.81 123 LYS A O 1
ATOM 999 N N . ASP A 1 124 ? 6.641 -18.906 10.422 1 54.97 124 ASP A N 1
ATOM 1000 C CA . ASP A 1 124 ? 7.656 -19.781 9.859 1 54.97 124 ASP A CA 1
ATOM 1001 C C . ASP A 1 124 ? 8.93 -19.016 9.508 1 54.97 124 ASP A C 1
ATOM 1003 O O . ASP A 1 124 ? 9.953 -19.609 9.188 1 54.97 124 ASP A O 1
ATOM 1007 N N . ARG A 1 125 ? 8.758 -17.75 9.664 1 51.12 125 ARG A N 1
ATOM 1008 C CA . ARG A 1 125 ? 9.977 -16.969 9.438 1 51.12 125 ARG A CA 1
ATOM 1009 C C . ARG A 1 125 ? 10.719 -16.719 10.75 1 51.12 125 ARG A C 1
ATOM 1011 O O . ARG A 1 125 ? 10.109 -16.641 11.812 1 51.12 125 ARG A O 1
ATOM 1018 N N . MET B 1 1 ? -17.203 6.703 -6.188 1 56.19 1 MET B N 1
ATOM 1019 C CA . MET B 1 1 ? -17.188 5.242 -6.184 1 56.19 1 MET B CA 1
ATOM 1020 C C . MET B 1 1 ? -16.922 4.707 -4.781 1 56.19 1 MET B C 1
ATOM 1022 O O . MET B 1 1 ? -16.172 5.324 -4.008 1 56.19 1 MET B O 1
ATOM 1026 N N . THR B 1 2 ? -17.672 3.844 -4.309 1 79.56 2 THR B N 1
ATOM 1027 C CA . THR B 1 2 ? -17.641 3.387 -2.926 1 79.56 2 THR B CA 1
ATOM 1028 C C . THR B 1 2 ? -16.312 2.693 -2.611 1 79.56 2 THR B C 1
ATOM 1030 O O . THR B 1 2 ? -15.906 1.774 -3.322 1 79.56 2 THR B O 1
ATOM 1033 N N . LYS B 1 3 ? -15.555 3.223 -1.749 1 92.12 3 LYS B N 1
ATOM 1034 C CA . LYS B 1 3 ? -14.242 2.703 -1.373 1 92.12 3 LYS B CA 1
ATOM 1035 C C . LYS B 1 3 ? -14.375 1.485 -0.462 1 92.12 3 LYS B C 1
ATOM 1037 O O . LYS B 1 3 ? -13.422 0.713 -0.309 1 92.12 3 LYS B O 1
ATOM 1042 N N . ILE B 1 4 ? -15.547 1.361 0.054 1 93.69 4 ILE B N 1
ATOM 1043 C CA . ILE B 1 4 ? -15.75 0.277 1.008 1 93.69 4 ILE B CA 1
ATOM 1044 C C . ILE B 1 4 ? -16.281 -0.954 0.279 1 93.69 4 ILE B C 1
ATOM 1046 O O . ILE B 1 4 ? -17.297 -0.876 -0.429 1 93.69 4 ILE B O 1
ATOM 1050 N N . THR B 1 5 ? -15.648 -2.055 0.401 1 92.25 5 THR B N 1
ATOM 1051 C CA . THR B 1 5 ? -16.062 -3.322 -0.194 1 92.25 5 THR B CA 1
ATOM 1052 C C . THR B 1 5 ? -16.406 -4.344 0.888 1 92.25 5 THR B C 1
ATOM 1054 O O . THR B 1 5 ? -16.594 -3.98 2.051 1 92.25 5 THR B O 1
ATOM 1057 N N . ASN B 1 6 ? -16.562 -5.559 0.418 1 89.69 6 ASN B N 1
ATOM 1058 C CA . ASN B 1 6 ? -16.859 -6.617 1.379 1 89.69 6 ASN B CA 1
ATOM 1059 C C . ASN B 1 6 ? -15.578 -7.273 1.904 1 89.69 6 ASN B C 1
ATOM 1061 O O . ASN B 1 6 ? -15.648 -8.203 2.709 1 89.69 6 ASN B O 1
ATOM 1065 N N . CYS B 1 7 ? -14.492 -6.77 1.438 1 91.5 7 CYS B N 1
ATOM 1066 C CA . CYS B 1 7 ? -13.211 -7.301 1.87 1 91.5 7 CYS B CA 1
ATOM 1067 C C . CYS B 1 7 ? -12.383 -6.23 2.566 1 91.5 7 CYS B C 1
ATOM 1069 O O . CYS B 1 7 ? -12.117 -5.168 1.993 1 91.5 7 CYS B O 1
ATOM 1071 N N . ALA B 1 8 ? -11.891 -6.582 3.727 1 93.81 8 ALA B N 1
ATOM 1072 C CA . ALA B 1 8 ? -11.133 -5.645 4.555 1 93.81 8 ALA B CA 1
ATOM 1073 C C . ALA B 1 8 ? -9.836 -5.234 3.863 1 93.81 8 ALA B C 1
ATOM 1075 O O . ALA B 1 8 ? -9.469 -4.055 3.865 1 93.81 8 ALA B O 1
ATOM 1076 N N . LEU B 1 9 ? -9.195 -6.223 3.297 1 93.88 9 LEU B N 1
ATOM 1077 C CA . LEU B 1 9 ? -7.926 -5.957 2.625 1 93.88 9 LEU B CA 1
ATOM 1078 C C . LEU B 1 9 ? -8.117 -4.98 1.468 1 93.88 9 LEU B C 1
ATOM 1080 O O . LEU B 1 9 ? -7.398 -3.984 1.364 1 93.88 9 LEU B O 1
ATOM 1084 N N . THR B 1 10 ? -9.094 -5.227 0.663 1 93.88 10 THR B N 1
ATOM 1085 C CA . THR B 1 10 ? -9.367 -4.395 -0.503 1 93.88 10 THR B CA 1
ATOM 1086 C C . THR B 1 10 ? -9.82 -3 -0.079 1 93.88 10 THR B C 1
ATOM 1088 O O . THR B 1 10 ? -9.422 -2.002 -0.686 1 93.88 10 THR B O 1
ATOM 1091 N N . THR B 1 11 ? -10.648 -2.982 0.911 1 95.81 11 THR B N 1
ATOM 1092 C CA . THR B 1 11 ? -11.109 -1.697 1.421 1 95.81 11 THR B CA 1
ATOM 1093 C C . THR B 1 11 ? -9.945 -0.852 1.914 1 95.81 11 THR B C 1
ATOM 1095 O O . THR B 1 11 ? -9.867 0.343 1.621 1 95.81 11 THR B O 1
ATOM 1098 N N . THR B 1 12 ? -9.008 -1.456 2.641 1 96.81 12 THR B N 1
ATOM 1099 C CA . THR B 1 12 ? -7.82 -0.737 3.1 1 96.81 12 THR B CA 1
ATOM 1100 C C . THR B 1 12 ? -7.035 -0.179 1.916 1 96.81 12 THR B C 1
ATOM 1102 O O . THR B 1 12 ? -6.664 0.996 1.91 1 96.81 12 THR B O 1
ATOM 1105 N N . LEU B 1 13 ? -6.887 -0.961 0.93 1 96.44 13 LEU B N 1
ATOM 1106 C CA . LEU B 1 13 ? -6.125 -0.557 -0.245 1 96.44 13 LEU B CA 1
ATOM 1107 C C . LEU B 1 13 ? -6.84 0.555 -1.004 1 96.44 13 LEU B C 1
ATOM 1109 O O . LEU B 1 13 ? -6.199 1.456 -1.547 1 96.44 13 LEU B O 1
ATOM 1113 N N . ASN B 1 14 ? -8.102 0.493 -0.993 1 95.88 14 ASN B N 1
ATOM 1114 C CA . ASN B 1 14 ? -8.883 1.547 -1.639 1 95.88 14 ASN B CA 1
ATOM 1115 C C . ASN B 1 14 ? -8.727 2.881 -0.915 1 95.88 14 ASN B C 1
ATOM 1117 O O . ASN B 1 14 ? -8.703 3.938 -1.549 1 95.88 14 ASN B O 1
ATOM 1121 N N . LEU B 1 15 ? -8.602 2.809 0.315 1 97 15 LEU B N 1
ATOM 1122 C CA . LEU B 1 15 ? -8.586 4.016 1.136 1 97 15 LEU B CA 1
ATOM 1123 C C . LEU B 1 15 ? -7.191 4.633 1.161 1 97 15 LEU B C 1
ATOM 1125 O O . LEU B 1 15 ? -7.047 5.855 1.072 1 97 15 LEU B O 1
ATOM 1129 N N . ILE B 1 16 ? -6.195 3.762 1.254 1 96.19 16 ILE B N 1
ATOM 1130 C CA . ILE B 1 16 ? -4.891 4.355 1.508 1 96.19 16 ILE B CA 1
ATOM 1131 C C . ILE B 1 16 ? -3.947 4.051 0.346 1 96.19 16 ILE B C 1
ATOM 1133 O O . ILE B 1 16 ? -2.812 4.527 0.316 1 96.19 16 ILE B O 1
ATOM 1137 N N . GLY B 1 17 ? -4.469 3.23 -0.503 1 94.56 17 GLY B N 1
ATOM 1138 C CA . GLY B 1 17 ? -3.674 2.943 -1.688 1 94.56 17 GLY B CA 1
ATOM 1139 C C . GLY B 1 17 ? -3.547 4.129 -2.623 1 94.56 17 GLY B C 1
ATOM 1140 O O . GLY B 1 17 ? -4.383 5.035 -2.602 1 94.56 17 GLY B O 1
ATOM 1141 N N . GLY B 1 18 ? -2.502 4.145 -3.418 1 91.94 18 GLY B N 1
ATOM 1142 C CA . GLY B 1 18 ? -2.23 5.246 -4.328 1 91.94 18 GLY B CA 1
ATOM 1143 C C . GLY B 1 18 ? -0.909 5.938 -4.051 1 91.94 18 GLY B C 1
ATOM 1144 O O . GLY B 1 18 ? -0.379 5.852 -2.941 1 91.94 18 GLY B O 1
ATOM 1145 N N . LYS B 1 19 ? -0.547 6.68 -5.043 1 92.81 19 LYS B N 1
ATOM 1146 C CA . LYS B 1 19 ? 0.744 7.352 -4.918 1 92.81 19 LYS B CA 1
ATOM 1147 C C . LYS B 1 19 ? 0.694 8.445 -3.855 1 92.81 19 LYS B C 1
ATOM 1149 O O . LYS B 1 19 ? -0.285 9.188 -3.77 1 92.81 19 LYS B O 1
ATOM 1154 N N . TYR B 1 20 ? 1.669 8.461 -3.021 1 96.75 20 TYR B N 1
ATOM 1155 C CA . TYR B 1 20 ? 2.031 9.531 -2.1 1 96.75 20 TYR B CA 1
ATOM 1156 C C . TYR B 1 20 ? 1.213 9.453 -0.817 1 96.75 20 TYR B C 1
ATOM 1158 O O . TYR B 1 20 ? 1.562 10.07 0.191 1 96.75 20 TYR B O 1
ATOM 1166 N N . LYS B 1 21 ? 0.069 8.688 -0.802 1 97.25 21 LYS B N 1
ATOM 1167 C CA . LYS B 1 21 ? -0.816 8.719 0.359 1 97.25 21 LYS B CA 1
ATOM 1168 C C . LYS B 1 21 ? -0.098 8.219 1.61 1 97.25 21 LYS B C 1
ATOM 1170 O O . LYS B 1 21 ? -0.085 8.906 2.637 1 97.25 21 LYS B O 1
ATOM 1175 N N . ILE B 1 22 ? 0.513 7.094 1.477 1 97.12 22 ILE B N 1
ATOM 1176 C CA . ILE B 1 22 ? 1.2 6.52 2.627 1 97.12 22 ILE B CA 1
ATOM 1177 C C . ILE B 1 22 ? 2.367 7.418 3.033 1 97.12 22 ILE B C 1
ATOM 1179 O O . ILE B 1 22 ? 2.625 7.609 4.223 1 97.12 22 ILE B O 1
ATOM 1183 N N . GLU B 1 23 ? 3.076 7.988 2.08 1 95.31 23 GLU B N 1
ATOM 1184 C CA . GLU B 1 23 ? 4.191 8.875 2.383 1 95.31 23 GLU B CA 1
ATOM 1185 C C . GLU B 1 23 ? 3.717 10.133 3.111 1 95.31 23 GLU B C 1
ATOM 1187 O O . GLU B 1 23 ? 4.348 10.578 4.07 1 95.31 23 GLU B O 1
ATOM 1192 N N . ILE B 1 24 ? 2.613 10.641 2.631 1 96.88 24 ILE B N 1
ATOM 1193 C CA . ILE B 1 24 ? 2.029 11.797 3.295 1 96.88 24 ILE B CA 1
ATOM 1194 C C . ILE B 1 24 ? 1.727 11.461 4.754 1 96.88 24 ILE B C 1
ATOM 1196 O O . ILE B 1 24 ? 2.113 12.203 5.66 1 96.88 24 ILE B O 1
ATOM 1200 N N . LEU B 1 25 ? 1.092 10.32 4.961 1 96.31 25 LEU B N 1
ATOM 1201 C CA . LEU B 1 25 ? 0.715 9.891 6.301 1 96.31 25 LEU B CA 1
ATOM 1202 C C . LEU B 1 25 ? 1.95 9.664 7.168 1 96.31 25 LEU B C 1
ATOM 1204 O O . LEU B 1 25 ? 1.956 10.016 8.352 1 96.31 25 LEU B O 1
ATOM 1208 N N . TYR B 1 26 ? 2.92 9.148 6.535 1 93.56 26 TYR B N 1
ATOM 1209 C CA . TYR B 1 26 ? 4.184 8.914 7.223 1 93.56 26 TYR B CA 1
ATOM 1210 C C . TYR B 1 26 ? 4.777 10.227 7.73 1 93.56 26 TYR B C 1
ATOM 1212 O O . TYR B 1 26 ? 5.152 10.328 8.898 1 93.56 26 TYR B O 1
ATOM 1220 N N . TYR B 1 27 ? 4.836 11.227 6.965 1 93.19 27 TYR B N 1
ATOM 1221 C CA . TYR B 1 27 ? 5.43 12.5 7.359 1 93.19 27 TYR B CA 1
ATOM 1222 C C . TYR B 1 27 ? 4.582 13.195 8.414 1 93.19 27 TYR B C 1
ATOM 1224 O O . TYR B 1 27 ? 5.109 13.883 9.297 1 93.19 27 TYR B O 1
ATOM 1232 N N . LEU B 1 28 ? 3.34 12.953 8.367 1 94.44 28 LEU B N 1
ATOM 1233 C CA . LEU B 1 28 ? 2.443 13.602 9.32 1 94.44 28 LEU B CA 1
ATOM 1234 C C . LEU B 1 28 ? 2.537 12.945 10.688 1 94.44 28 LEU B C 1
ATOM 1236 O O . LEU B 1 28 ? 2.084 13.508 11.688 1 94.44 28 LEU B O 1
ATOM 1240 N N . THR B 1 29 ? 3.039 11.727 10.734 1 90 29 THR B N 1
ATOM 1241 C CA . THR B 1 29 ? 3.264 11.094 12.031 1 90 29 THR B CA 1
ATOM 1242 C C . THR B 1 29 ? 4.258 11.906 12.859 1 90 29 THR B C 1
ATOM 1244 O O . THR B 1 29 ? 4.312 11.766 14.078 1 90 29 THR B O 1
ATOM 1247 N N . ARG B 1 30 ? 4.992 12.734 12.18 1 87.06 30 ARG B N 1
ATOM 1248 C CA . ARG B 1 30 ? 6.016 13.547 12.836 1 87.06 30 ARG B CA 1
ATOM 1249 C C . ARG B 1 30 ? 5.445 14.883 13.297 1 87.06 30 ARG B C 1
ATOM 1251 O O . ARG B 1 30 ? 6.18 15.734 13.805 1 87.06 30 ARG B O 1
ATOM 1258 N N . GLY B 1 31 ? 4.215 15.055 13.055 1 91.81 31 GLY B N 1
ATOM 1259 C CA . GLY B 1 31 ? 3.568 16.297 13.469 1 91.81 31 GLY B CA 1
ATOM 1260 C C . GLY B 1 31 ? 2.852 17 12.336 1 91.81 31 GLY B C 1
ATOM 1261 O O . GLY B 1 31 ? 2.857 16.531 11.195 1 91.81 31 GLY B O 1
ATOM 1262 N N . THR B 1 32 ? 2.311 18.078 12.75 1 95.81 32 THR B N 1
ATOM 1263 C CA . THR B 1 32 ? 1.577 18.906 11.805 1 95.81 32 THR B CA 1
ATOM 1264 C C . THR B 1 32 ? 2.508 19.438 10.719 1 95.81 32 THR B C 1
ATOM 1266 O O . THR B 1 32 ? 3.666 19.766 10.992 1 95.81 32 THR B O 1
ATOM 1269 N N . LYS B 1 33 ? 2.014 19.469 9.461 1 97.69 33 LYS B N 1
ATOM 1270 C CA . LYS B 1 33 ? 2.803 19.984 8.344 1 97.69 33 LYS B CA 1
ATOM 1271 C C . LYS B 1 33 ? 1.976 20.922 7.465 1 97.69 33 LYS B C 1
ATOM 1273 O O . LYS B 1 33 ? 0.756 20.766 7.363 1 97.69 33 LYS B O 1
ATOM 1278 N N . ARG B 1 34 ? 2.713 21.828 6.883 1 97.44 34 ARG B N 1
ATOM 1279 C CA . ARG B 1 34 ? 2.109 22.656 5.848 1 97.44 34 ARG B CA 1
ATOM 1280 C C . ARG B 1 34 ? 2.299 22.047 4.465 1 97.44 34 ARG B C 1
ATOM 1282 O O . ARG B 1 34 ? 3.105 21.125 4.293 1 97.44 34 ARG B O 1
ATOM 1289 N N . PHE B 1 35 ? 1.512 22.641 3.479 1 97.75 35 PHE B N 1
ATOM 1290 C CA . PHE B 1 35 ? 1.553 22.125 2.113 1 97.75 35 PHE B CA 1
ATOM 1291 C C . PHE B 1 35 ? 2.977 22.141 1.571 1 97.75 35 PHE B C 1
ATOM 1293 O O . PHE B 1 35 ? 3.461 21.125 1.052 1 97.75 35 PHE B O 1
ATOM 1300 N N . ASN B 1 36 ? 3.654 23.219 1.809 1 96.94 36 ASN B N 1
ATOM 1301 C CA . ASN B 1 36 ? 4.988 23.391 1.242 1 96.94 36 ASN B CA 1
ATOM 1302 C C . ASN B 1 36 ? 5.992 22.438 1.873 1 96.94 36 ASN B C 1
ATOM 1304 O O . ASN B 1 36 ? 6.93 21.984 1.21 1 96.94 36 ASN B O 1
ATOM 1308 N N . GLU B 1 37 ? 5.84 22.141 3.117 1 96.88 37 GLU B N 1
ATOM 1309 C CA . GLU B 1 37 ? 6.695 21.156 3.791 1 96.88 37 GLU B CA 1
ATOM 1310 C C . GLU B 1 37 ? 6.516 19.766 3.193 1 96.88 37 GLU B C 1
ATOM 1312 O O . GLU B 1 37 ? 7.5 19.078 2.916 1 96.88 37 GLU B O 1
ATOM 1317 N N . LEU B 1 38 ? 5.281 19.375 2.973 1 97.31 38 LEU B N 1
ATOM 1318 C CA . LEU B 1 38 ? 4.992 18.078 2.371 1 97.31 38 LEU B CA 1
ATOM 1319 C C . LEU B 1 38 ? 5.523 18.016 0.943 1 97.31 38 LEU B C 1
ATOM 1321 O O . LEU B 1 38 ? 6.055 16.984 0.521 1 97.31 38 LEU B O 1
ATOM 1325 N N . GLN B 1 39 ? 5.379 19.141 0.241 1 97.44 39 GLN B N 1
ATOM 1326 C CA . GLN B 1 39 ? 5.891 19.203 -1.122 1 97.44 39 GLN B CA 1
ATOM 1327 C C . GLN B 1 39 ? 7.402 18.984 -1.153 1 97.44 39 GLN B C 1
ATOM 1329 O O . GLN B 1 39 ? 7.922 18.328 -2.059 1 97.44 39 GLN B O 1
ATOM 1334 N N . LYS B 1 40 ? 8.07 19.516 -0.137 1 96 40 LYS B N 1
ATOM 1335 C CA . LYS B 1 40 ? 9.523 19.344 -0.04 1 96 40 LYS B CA 1
ATOM 1336 C C . LYS B 1 40 ? 9.898 17.891 0.18 1 96 40 LYS B C 1
ATOM 1338 O O . LYS B 1 40 ? 10.914 17.422 -0.334 1 96 40 LYS B O 1
ATOM 1343 N N . TYR B 1 41 ? 9.078 17.188 0.954 1 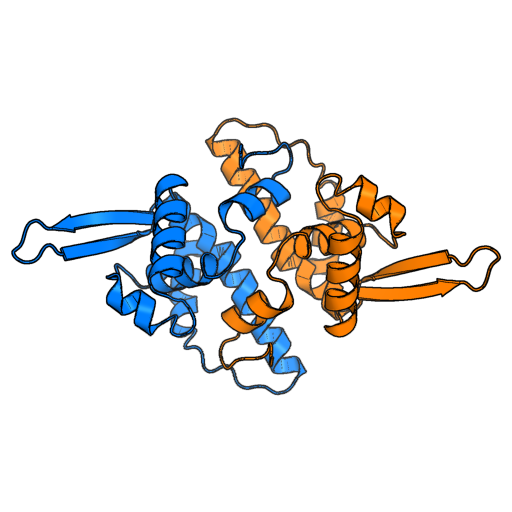92.19 41 TYR B N 1
ATOM 1344 C CA . TYR B 1 41 ? 9.336 15.789 1.26 1 92.19 41 TYR B CA 1
ATOM 1345 C C . TYR B 1 41 ? 9 14.898 0.067 1 92.19 41 TYR B C 1
ATOM 1347 O O . TYR B 1 41 ? 9.484 13.773 -0.029 1 92.19 41 TYR B O 1
ATOM 1355 N N . LEU B 1 42 ? 8.094 15.422 -0.82 1 94.88 42 LEU B N 1
ATOM 1356 C CA . LEU B 1 42 ? 7.656 14.688 -2.002 1 94.88 42 LEU B CA 1
ATOM 1357 C C . LEU B 1 42 ? 7.953 15.477 -3.273 1 94.88 42 LEU B C 1
ATOM 1359 O O . LEU B 1 42 ? 7.035 15.859 -4 1 94.88 42 LEU B O 1
ATOM 1363 N N . PRO B 1 43 ? 9.242 15.562 -3.59 1 92.81 43 PRO B N 1
ATOM 1364 C CA . PRO B 1 43 ? 9.625 16.469 -4.68 1 92.81 43 PRO B CA 1
ATOM 1365 C C . PRO B 1 43 ? 9.148 15.977 -6.047 1 92.81 43 PRO B C 1
ATOM 1367 O O . PRO B 1 43 ? 9.055 16.766 -6.992 1 92.81 43 PRO B O 1
ATOM 1370 N N . LYS B 1 44 ? 8.852 14.758 -6.133 1 93.81 44 LYS B N 1
ATOM 1371 C CA . LYS B 1 44 ? 8.422 14.203 -7.418 1 93.81 44 LYS B CA 1
ATOM 1372 C C . LYS B 1 44 ? 6.926 14.406 -7.633 1 93.81 44 LYS B C 1
ATOM 1374 O O . LYS B 1 44 ? 6.422 14.203 -8.734 1 93.81 44 LYS B O 1
ATOM 1379 N N . ALA B 1 45 ? 6.207 14.797 -6.641 1 96.38 45 ALA B N 1
ATOM 1380 C CA . ALA B 1 45 ? 4.777 15.062 -6.762 1 96.38 45 ALA B CA 1
ATOM 1381 C C . ALA B 1 45 ? 4.523 16.484 -7.238 1 96.38 45 ALA B C 1
ATOM 1383 O O . ALA B 1 45 ? 5.066 17.453 -6.676 1 96.38 45 ALA B O 1
ATOM 1384 N N . THR B 1 46 ? 3.74 16.609 -8.234 1 97.56 46 THR B N 1
ATOM 1385 C CA . THR B 1 46 ? 3.32 17.953 -8.586 1 97.56 46 THR B CA 1
ATOM 1386 C C . THR B 1 46 ? 2.385 18.531 -7.523 1 97.56 46 THR B C 1
ATOM 1388 O O . THR B 1 46 ? 1.788 17.781 -6.746 1 97.56 46 THR B O 1
ATOM 1391 N N . ALA B 1 47 ? 2.268 19.797 -7.516 1 97.38 47 ALA B N 1
ATOM 1392 C CA . ALA B 1 47 ? 1.383 20.469 -6.566 1 97.38 47 ALA B CA 1
ATOM 1393 C C . ALA B 1 47 ? -0.054 19.969 -6.715 1 97.38 47 ALA B C 1
ATOM 1395 O O . ALA B 1 47 ? -0.759 19.781 -5.723 1 97.38 47 ALA B O 1
ATOM 1396 N N . LYS B 1 48 ? -0.436 19.781 -7.887 1 98 48 LYS B N 1
ATOM 1397 C CA . LYS B 1 48 ? -1.797 19.344 -8.164 1 98 48 LYS B CA 1
ATOM 1398 C C . LYS B 1 48 ? -2.051 17.953 -7.57 1 98 48 LYS B C 1
ATOM 1400 O O . LYS B 1 48 ? -3.08 17.734 -6.934 1 98 48 LYS B O 1
ATOM 1405 N N . VAL B 1 49 ? -1.123 17.078 -7.773 1 98 49 VAL B N 1
ATOM 1406 C CA . VAL B 1 49 ? -1.271 15.711 -7.301 1 98 49 VAL B CA 1
ATOM 1407 C C . VAL B 1 49 ? -1.237 15.68 -5.777 1 98 49 VAL B C 1
ATOM 1409 O O . VAL B 1 49 ? -2.068 15.023 -5.145 1 98 49 VAL B O 1
ATOM 1412 N N . LEU B 1 50 ? -0.293 16.359 -5.215 1 98.19 50 LEU B N 1
ATOM 1413 C CA . LEU B 1 50 ? -0.211 16.422 -3.76 1 98.19 50 LEU B CA 1
ATOM 1414 C C . LEU B 1 50 ? -1.504 16.969 -3.166 1 98.19 50 LEU B C 1
ATOM 1416 O O . LEU B 1 50 ? -2.031 16.422 -2.197 1 98.19 50 LEU B O 1
ATOM 1420 N N . SER B 1 51 ? -2.021 18.047 -3.746 1 98.06 51 SER B N 1
ATOM 1421 C CA . SER B 1 51 ? -3.273 18.625 -3.275 1 98.06 51 SER B CA 1
ATOM 1422 C C . SER B 1 51 ? -4.418 17.625 -3.361 1 98.06 51 SER B C 1
ATOM 1424 O O . SER B 1 51 ? -5.227 17.516 -2.439 1 98.06 51 SER B O 1
ATOM 1426 N N . SER B 1 52 ? -4.465 16.938 -4.41 1 98.25 52 SER B N 1
ATOM 1427 C CA . SER B 1 52 ? -5.5 15.938 -4.609 1 98.25 52 SER B CA 1
ATOM 1428 C C . SER B 1 52 ? -5.418 14.844 -3.549 1 98.25 52 SER B C 1
ATOM 1430 O O . SER B 1 52 ? -6.438 14.43 -2.994 1 98.25 52 SER B O 1
ATOM 1432 N N . LYS B 1 53 ? -4.215 14.359 -3.301 1 98.31 53 LYS B N 1
ATOM 1433 C CA . LYS B 1 53 ? -4.035 13.305 -2.311 1 98.31 53 LYS B CA 1
ATOM 1434 C C . LYS B 1 53 ? -4.406 13.789 -0.913 1 98.31 53 LYS B C 1
ATOM 1436 O O . LYS B 1 53 ? -5.016 13.047 -0.135 1 98.31 53 LYS B O 1
ATOM 1441 N N . LEU B 1 54 ? -4.043 15.016 -0.597 1 98.56 54 LEU B N 1
ATOM 1442 C CA . LEU B 1 54 ? -4.406 15.594 0.69 1 98.56 54 LEU B CA 1
ATOM 1443 C C . LEU B 1 54 ? -5.922 15.695 0.835 1 98.56 54 LEU B C 1
ATOM 1445 O O . LEU B 1 54 ? -6.469 15.391 1.896 1 98.56 54 LEU B O 1
ATOM 1449 N N . LYS B 1 55 ? -6.566 16.094 -0.212 1 98.25 55 LYS B N 1
ATOM 1450 C CA . LYS B 1 55 ? -8.023 16.172 -0.203 1 98.25 55 LYS B CA 1
ATOM 1451 C C . LYS B 1 55 ? -8.648 14.805 0.013 1 98.25 55 LYS B C 1
ATOM 1453 O O . LYS B 1 55 ? -9.578 14.656 0.814 1 98.25 55 LYS B O 1
ATOM 1458 N N . GLU B 1 56 ? -8.18 13.828 -0.684 1 97.94 56 GLU B N 1
ATOM 1459 C CA . GLU B 1 56 ? -8.695 12.469 -0.543 1 97.94 56 GLU B CA 1
ATOM 1460 C C . GLU B 1 56 ? -8.516 11.953 0.881 1 97.94 56 GLU B C 1
ATOM 1462 O O . GLU B 1 56 ? -9.43 11.359 1.454 1 97.94 56 GLU B O 1
ATOM 1467 N N . LEU B 1 57 ? -7.332 12.18 1.419 1 98.38 57 LEU B N 1
ATOM 1468 C CA . LEU B 1 57 ? -7.027 11.727 2.771 1 98.38 57 LEU B CA 1
ATOM 1469 C C . LEU B 1 57 ? -7.902 12.445 3.795 1 98.38 57 LEU B C 1
ATOM 1471 O O . LEU B 1 57 ? -8.289 11.859 4.805 1 98.38 57 LEU B O 1
ATOM 1475 N N . GLU B 1 58 ? -8.164 13.695 3.527 1 98.56 58 GLU B N 1
ATOM 1476 C CA . GLU B 1 58 ? -9.062 14.453 4.391 1 98.56 58 GLU B CA 1
ATOM 1477 C C . GLU B 1 58 ? -10.492 13.914 4.301 1 98.56 58 GLU B C 1
ATOM 1479 O O . GLU B 1 58 ? -11.133 13.672 5.324 1 98.56 58 GLU B O 1
ATOM 1484 N N . GLU B 1 59 ? -10.961 13.695 3.092 1 97.5 59 GLU B N 1
ATOM 1485 C CA . GLU B 1 59 ? -12.32 13.211 2.852 1 97.5 59 GLU B CA 1
ATOM 1486 C C . GLU B 1 59 ? -12.523 11.828 3.461 1 97.5 59 GLU B C 1
ATOM 1488 O O . GLU B 1 59 ? -13.609 11.516 3.953 1 97.5 59 GLU B O 1
ATOM 1493 N N . ASP B 1 60 ? -11.461 11.07 3.445 1 97.19 60 ASP B N 1
ATOM 1494 C CA . ASP B 1 60 ? -11.562 9.711 3.965 1 97.19 60 ASP B CA 1
ATOM 1495 C C . ASP B 1 60 ? -11.297 9.672 5.469 1 97.19 60 ASP B C 1
ATOM 1497 O O . ASP B 1 60 ? -11.375 8.617 6.094 1 97.19 60 ASP B O 1
ATOM 1501 N N . GLY B 1 61 ? -10.906 10.773 6.02 1 97.56 61 GLY B N 1
ATOM 1502 C CA . GLY B 1 61 ? -10.859 10.93 7.465 1 97.56 61 GLY B CA 1
ATOM 1503 C C . GLY B 1 61 ? -9.508 10.594 8.062 1 97.56 61 GLY B C 1
ATOM 1504 O O . GLY B 1 61 ? -9.414 10.289 9.258 1 97.56 61 GLY B O 1
ATOM 1505 N N . PHE B 1 62 ? -8.492 10.617 7.254 1 98.19 62 PHE B N 1
ATOM 1506 C CA . PHE B 1 62 ? -7.176 10.242 7.758 1 98.19 62 PHE B CA 1
ATOM 1507 C C . PHE B 1 62 ? -6.41 11.469 8.234 1 98.19 62 PHE B C 1
ATOM 1509 O O . PHE B 1 62 ? -5.508 11.359 9.07 1 98.19 62 PHE B O 1
ATOM 1516 N N . ILE B 1 63 ? -6.703 12.664 7.648 1 98.44 63 ILE B N 1
ATOM 1517 C CA . ILE B 1 63 ? -6.008 13.867 8.086 1 98.44 63 ILE B CA 1
ATOM 1518 C C . ILE B 1 63 ? -7.02 14.992 8.312 1 98.44 63 ILE B C 1
ATOM 1520 O O . ILE B 1 63 ? -8.141 14.945 7.801 1 98.44 63 ILE B O 1
ATOM 1524 N N . ASP B 1 64 ? -6.656 15.852 9.188 1 98.44 64 ASP B N 1
ATOM 1525 C CA . ASP B 1 64 ? -7.395 17.078 9.469 1 98.44 64 ASP B CA 1
ATOM 1526 C C . ASP B 1 64 ? -6.707 18.281 8.828 1 98.44 64 ASP B C 1
ATOM 1528 O O . ASP B 1 64 ? -5.484 18.406 8.891 1 98.44 64 ASP B O 1
ATOM 1532 N N . LYS B 1 65 ? -7.457 19.062 8.141 1 98.25 65 LYS B N 1
ATOM 1533 C CA . LYS B 1 65 ? -6.984 20.312 7.555 1 98.25 65 LYS B CA 1
ATOM 1534 C C . LYS B 1 65 ? -7.441 21.516 8.383 1 98.25 65 LYS B C 1
ATOM 1536 O O . LYS B 1 65 ? -8.641 21.719 8.562 1 98.25 65 LYS B O 1
ATOM 1541 N N . LYS B 1 66 ? -6.539 22.266 8.891 1 97.69 66 LYS B N 1
ATOM 1542 C CA . LYS B 1 66 ? -6.844 23.453 9.672 1 97.69 66 LYS B CA 1
ATOM 1543 C C . LYS B 1 66 ? -6.391 24.719 8.945 1 97.69 66 LYS B C 1
ATOM 1545 O O . LYS B 1 66 ? -5.242 24.812 8.5 1 97.69 66 LYS B O 1
ATOM 1550 N N . ILE B 1 67 ? -7.281 25.641 8.836 1 96.19 67 ILE B N 1
ATOM 1551 C CA . ILE B 1 67 ? -6.973 26.906 8.18 1 96.19 67 ILE B CA 1
ATOM 1552 C C . ILE B 1 67 ? -6.875 28.016 9.227 1 96.19 67 ILE B C 1
ATOM 1554 O O . ILE B 1 67 ? -7.77 28.188 10.055 1 96.19 67 ILE B O 1
ATOM 1558 N N . TYR B 1 68 ? -5.801 28.719 9.227 1 94.62 68 TYR B N 1
ATOM 1559 C CA . TYR B 1 68 ? -5.598 29.875 10.102 1 94.62 68 TYR B CA 1
ATOM 1560 C C . TYR B 1 68 ? -5.844 31.172 9.352 1 94.62 68 TYR B C 1
ATOM 1562 O O . TYR B 1 68 ? -5.195 31.438 8.336 1 94.62 68 TYR B O 1
ATOM 1570 N N . PRO B 1 69 ? -6.754 31.859 9.891 1 93.19 69 PRO B N 1
ATOM 1571 C CA . PRO B 1 69 ? -7.125 33.094 9.211 1 93.19 69 PRO B CA 1
ATOM 1572 C C . PRO B 1 69 ? -6.102 34.219 9.43 1 93.19 69 PRO B C 1
ATOM 1574 O O . PRO B 1 69 ? -6.414 35.219 10.055 1 93.19 69 PRO B O 1
ATOM 1577 N N . VAL B 1 70 ? -4.973 34.094 9.086 1 93.25 70 VAL B N 1
ATOM 1578 C CA . VAL B 1 70 ? -3.916 35.125 9.062 1 93.25 70 VAL B CA 1
ATOM 1579 C C . VAL B 1 70 ? -3.707 35.625 7.637 1 93.25 70 VAL B C 1
ATOM 1581 O O . VAL B 1 70 ? -4.344 35.125 6.699 1 93.25 70 VAL B O 1
ATOM 1584 N N . ILE B 1 71 ? -3.066 36.719 7.457 1 91.94 71 ILE B N 1
ATOM 1585 C CA . ILE B 1 71 ? -2.789 37.25 6.129 1 91.94 71 ILE B CA 1
ATOM 158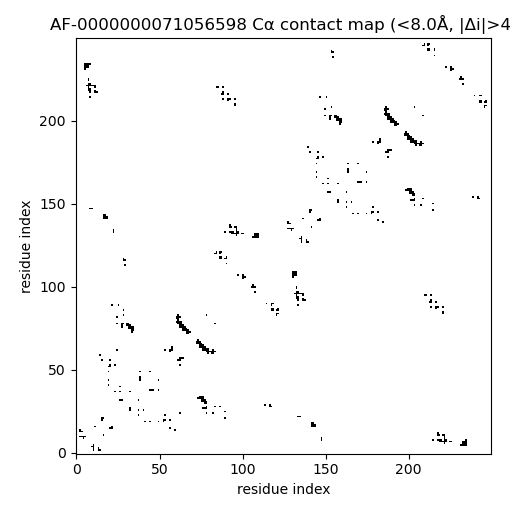6 C C . ILE B 1 71 ? -1.315 37.031 5.789 1 91.94 71 ILE B C 1
ATOM 1588 O O . ILE B 1 71 ? -0.436 37.594 6.453 1 91.94 71 ILE B O 1
ATOM 1592 N N . PRO B 1 72 ? -1.076 36.125 4.691 1 91.94 72 PRO B N 1
ATOM 1593 C CA . PRO B 1 72 ? -1.936 35.25 3.906 1 91.94 72 PRO B CA 1
ATOM 1594 C C . PRO B 1 72 ? -2.391 34.031 4.699 1 91.94 72 PRO B C 1
ATOM 1596 O O . PRO B 1 72 ? -1.707 33.594 5.633 1 91.94 72 PRO B O 1
ATOM 1599 N N . PRO B 1 73 ? -3.482 33.438 4.293 1 94.25 73 PRO B N 1
ATOM 1600 C CA . PRO B 1 73 ? -3.986 32.281 5.043 1 94.25 73 PRO B CA 1
ATOM 1601 C C . PRO B 1 73 ? -2.977 31.141 5.121 1 94.25 73 PRO B C 1
ATOM 1603 O O . PRO B 1 73 ? -2.232 30.906 4.164 1 94.25 73 PRO B O 1
ATOM 1606 N N . LYS B 1 74 ? -2.977 30.516 6.285 1 94.06 74 LYS B N 1
ATOM 1607 C CA . LYS B 1 74 ? -2.1 29.375 6.496 1 94.06 74 LYS B CA 1
ATOM 1608 C C . LYS B 1 74 ? -2.906 28.094 6.68 1 94.06 74 LYS B C 1
ATOM 1610 O O . LYS B 1 74 ? -3.936 28.094 7.359 1 94.06 74 LYS B O 1
ATOM 1615 N N . THR B 1 75 ? -2.465 27.062 5.973 1 96.56 75 THR B N 1
ATOM 1616 C CA . THR B 1 75 ? -3.115 25.766 6.098 1 96.56 75 THR B CA 1
ATOM 1617 C C . THR B 1 75 ? -2.152 24.734 6.676 1 96.56 75 THR B C 1
ATOM 1619 O O . THR B 1 75 ? -0.979 24.688 6.297 1 96.56 75 THR B O 1
ATOM 1622 N N . GLU B 1 76 ? -2.713 23.953 7.68 1 98.12 76 GLU B N 1
ATOM 1623 C CA . GLU B 1 76 ? -1.91 22.891 8.266 1 98.12 76 GLU B CA 1
ATOM 1624 C C . GLU B 1 76 ? -2.65 21.547 8.219 1 98.12 76 GLU B C 1
ATOM 1626 O O . GLU B 1 76 ? -3.883 21.516 8.266 1 98.12 76 GLU B O 1
ATOM 1631 N N . TYR B 1 77 ? -1.889 20.531 8.141 1 98.62 77 TYR B N 1
ATOM 1632 C CA . TYR B 1 77 ? -2.43 19.172 8.125 1 98.62 77 TYR B CA 1
ATOM 1633 C C . TYR B 1 77 ? -1.908 18.359 9.305 1 98.62 77 TYR B C 1
ATOM 1635 O O . TYR B 1 77 ? -0.735 18.469 9.664 1 98.62 77 TYR B O 1
ATOM 1643 N N . SER B 1 78 ? -2.773 17.594 9.898 1 97.88 78 SER B N 1
ATOM 1644 C CA . SER B 1 78 ? -2.414 16.688 10.984 1 97.88 78 SER B CA 1
ATOM 1645 C C . SER B 1 78 ? -3.172 15.367 10.867 1 97.88 78 SER B C 1
ATOM 1647 O O . SER B 1 78 ? -4.164 15.273 10.148 1 97.88 78 SER B O 1
ATOM 1649 N N . LEU B 1 79 ? -2.664 14.367 11.57 1 97 79 LEU B N 1
ATOM 1650 C CA . LEU B 1 79 ? -3.332 13.07 11.562 1 97 79 LEU B CA 1
ATOM 1651 C C . LEU B 1 79 ? -4.566 13.086 12.453 1 97 79 LEU B C 1
ATOM 1653 O O . LEU B 1 79 ? -4.547 13.68 13.539 1 97 79 LEU B O 1
ATOM 1657 N N . THR B 1 80 ? -5.602 12.5 11.961 1 97.5 80 THR B N 1
ATOM 1658 C CA . THR B 1 80 ? -6.715 12.156 12.836 1 97.5 80 THR B CA 1
ATOM 1659 C C . THR B 1 80 ? -6.418 10.883 13.617 1 97.5 80 THR B C 1
ATOM 1661 O O . THR B 1 80 ? -5.355 10.281 13.453 1 97.5 80 THR B O 1
ATOM 1664 N N . GLU B 1 81 ? -7.391 10.5 14.484 1 95.19 81 GLU B N 1
ATOM 1665 C CA . GLU B 1 81 ? -7.246 9.211 15.164 1 95.19 81 GLU B CA 1
ATOM 1666 C C . GLU B 1 81 ? -7.195 8.062 14.172 1 95.19 81 GLU B C 1
ATOM 1668 O O . GLU B 1 81 ? -6.418 7.117 14.344 1 95.19 81 GLU B O 1
ATOM 1673 N N . ARG B 1 82 ? -7.996 8.141 13.133 1 96.19 82 ARG B N 1
ATOM 1674 C CA . ARG B 1 82 ? -7.965 7.125 12.078 1 96.19 82 ARG B CA 1
ATOM 1675 C C . ARG B 1 82 ? -6.609 7.105 11.383 1 96.19 82 ARG B C 1
ATOM 1677 O O . ARG B 1 82 ? -6.062 6.035 11.109 1 96.19 82 ARG B O 1
ATOM 1684 N N . GLY B 1 83 ? -6.113 8.266 11.109 1 96.75 83 GLY B N 1
ATOM 1685 C CA . GLY B 1 83 ? -4.785 8.352 10.523 1 96.75 83 GLY B CA 1
ATOM 1686 C C . GLY B 1 83 ? -3.711 7.727 11.398 1 96.75 83 GLY B C 1
ATOM 1687 O O . GLY B 1 83 ? -2.861 6.98 10.898 1 96.75 83 GLY B O 1
ATOM 1688 N N . LYS B 1 84 ? -3.775 8.008 12.641 1 94.25 84 LYS B N 1
ATOM 1689 C CA . LYS B 1 84 ? -2.807 7.473 13.594 1 94.25 84 LYS B CA 1
ATOM 1690 C C . LYS B 1 84 ? -2.883 5.949 13.664 1 94.25 84 LYS B C 1
ATOM 1692 O O . LYS B 1 84 ? -1.872 5.277 13.883 1 94.25 84 LYS B O 1
ATOM 1697 N N . SER B 1 85 ? -4.043 5.422 13.438 1 94.19 85 SER B N 1
ATOM 1698 C CA . SER B 1 85 ? -4.262 3.986 13.57 1 94.19 85 SER B CA 1
ATOM 1699 C C . SER B 1 85 ? -3.531 3.215 12.477 1 94.19 85 SER B C 1
ATOM 1701 O O . SER B 1 85 ? -3.404 1.99 12.547 1 94.19 85 SER B O 1
ATOM 1703 N N . LEU B 1 86 ? -2.98 3.91 11.484 1 95.44 86 LEU B N 1
ATOM 1704 C CA . LEU B 1 86 ? -2.256 3.268 10.398 1 95.44 86 LEU B CA 1
ATOM 1705 C C . LEU B 1 86 ? -0.797 3.033 10.773 1 95.44 86 LEU B C 1
ATOM 1707 O O . LEU B 1 86 ? -0.048 2.406 10.023 1 95.44 86 LEU B O 1
ATOM 1711 N N . ALA B 1 87 ? -0.395 3.453 11.914 1 91.94 87 ALA B N 1
ATOM 1712 C CA . ALA B 1 87 ? 1.004 3.408 12.336 1 91.94 87 ALA B CA 1
ATOM 1713 C C . ALA B 1 87 ? 1.571 1.997 12.203 1 91.94 87 ALA B C 1
ATOM 1715 O O . ALA B 1 87 ? 2.652 1.805 11.641 1 91.94 87 ALA B O 1
ATOM 1716 N N . PRO B 1 88 ? 0.832 0.985 12.625 1 91.69 88 PRO B N 1
ATOM 1717 C CA . PRO B 1 88 ? 1.376 -0.367 12.484 1 91.69 88 PRO B CA 1
ATOM 1718 C C . PRO B 1 88 ? 1.589 -0.768 11.023 1 91.69 88 PRO B C 1
ATOM 1720 O O . PRO B 1 88 ? 2.557 -1.464 10.703 1 91.69 88 PRO B O 1
ATOM 1723 N N . LEU B 1 89 ? 0.7 -0.335 10.242 1 94.81 89 LEU B N 1
ATOM 1724 C CA . LEU B 1 89 ? 0.804 -0.648 8.82 1 94.81 89 LEU B CA 1
ATOM 1725 C C . LEU B 1 89 ? 1.988 0.077 8.188 1 94.81 89 LEU B C 1
ATOM 1727 O O . LEU B 1 89 ? 2.76 -0.523 7.438 1 94.81 89 LEU B O 1
ATOM 1731 N N . ILE B 1 90 ? 2.152 1.287 8.484 1 94.56 90 ILE B N 1
ATOM 1732 C CA . ILE B 1 90 ? 3.275 2.072 7.98 1 94.56 90 ILE B CA 1
ATOM 1733 C C . ILE B 1 90 ? 4.59 1.459 8.461 1 94.56 90 ILE B C 1
ATOM 1735 O O . ILE B 1 90 ? 5.547 1.354 7.691 1 94.56 90 ILE B O 1
ATOM 1739 N N . LEU B 1 91 ? 4.59 1.029 9.672 1 91.62 91 LEU B N 1
ATOM 1740 C CA . LEU B 1 91 ? 5.777 0.381 10.219 1 91.62 91 LEU B CA 1
ATOM 1741 C C . LEU B 1 91 ? 6.09 -0.906 9.461 1 91.62 91 LEU B C 1
ATOM 1743 O O . LEU B 1 91 ? 7.254 -1.198 9.18 1 91.62 91 LEU B O 1
ATOM 1747 N N . ALA B 1 92 ? 5.066 -1.686 9.117 1 93.62 92 ALA B N 1
ATOM 1748 C CA . ALA B 1 92 ? 5.262 -2.928 8.375 1 93.62 92 ALA B CA 1
ATOM 1749 C C . ALA B 1 92 ? 5.875 -2.654 7.004 1 93.62 92 ALA B C 1
ATOM 1751 O O . ALA B 1 92 ? 6.727 -3.416 6.539 1 93.62 92 ALA B O 1
ATOM 1752 N N . ILE B 1 93 ? 5.469 -1.572 6.406 1 95.88 93 ILE B N 1
ATOM 1753 C CA . ILE B 1 93 ? 6.023 -1.178 5.113 1 95.88 93 ILE B CA 1
ATOM 1754 C C . ILE B 1 93 ? 7.504 -0.835 5.27 1 95.88 93 ILE B C 1
ATOM 1756 O O . ILE B 1 93 ? 8.344 -1.319 4.504 1 95.88 93 ILE B O 1
ATOM 1760 N N . TYR B 1 94 ? 7.781 -0.071 6.25 1 93.19 94 TYR B N 1
ATOM 1761 C CA . TYR B 1 94 ? 9.156 0.332 6.527 1 93.19 94 TYR B CA 1
ATOM 1762 C C . TYR B 1 94 ? 10.031 -0.88 6.828 1 93.19 94 TYR B C 1
ATOM 1764 O O . TYR B 1 94 ? 11.148 -0.988 6.316 1 93.19 94 TYR B O 1
ATOM 1772 N N . GLU B 1 95 ? 9.523 -1.769 7.613 1 92.88 95 GLU B N 1
ATOM 1773 C CA . GLU B 1 95 ? 10.289 -2.938 8.039 1 92.88 95 GLU B CA 1
ATOM 1774 C C . GLU B 1 95 ? 10.586 -3.857 6.859 1 92.88 95 GLU B C 1
ATOM 1776 O O . GLU B 1 95 ? 11.688 -4.41 6.762 1 92.88 95 GLU B O 1
ATOM 1781 N N . TRP B 1 96 ? 9.672 -4.031 6.039 1 95.75 96 TRP B N 1
ATOM 1782 C CA . TRP B 1 96 ? 9.945 -4.863 4.875 1 95.75 96 TRP B CA 1
ATOM 1783 C C . TRP B 1 96 ? 11.039 -4.246 4.008 1 95.75 96 TRP B C 1
ATOM 1785 O O . TRP B 1 96 ? 11.961 -4.941 3.574 1 95.75 96 TRP B O 1
ATOM 1795 N N . GLY B 1 97 ? 10.875 -2.943 3.771 1 95.94 97 GLY B N 1
ATOM 1796 C CA . GLY B 1 97 ? 11.891 -2.252 2.994 1 95.94 97 GLY B CA 1
ATOM 1797 C C . GLY B 1 97 ? 13.281 -2.348 3.605 1 95.94 97 GLY B C 1
ATOM 1798 O O . GLY B 1 97 ? 14.273 -2.494 2.887 1 95.94 97 GLY B O 1
ATOM 1799 N N . THR 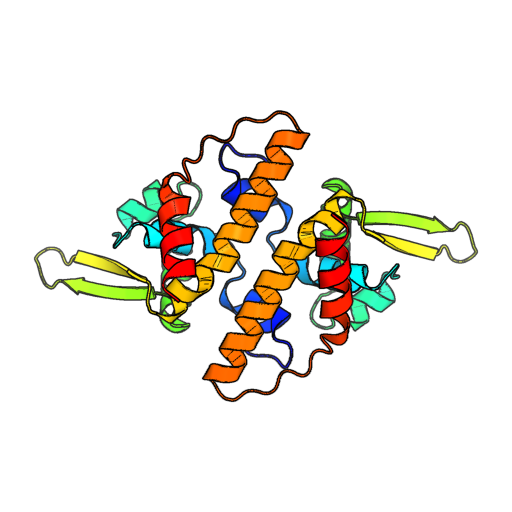B 1 98 ? 13.328 -2.279 4.895 1 93.62 98 THR B N 1
ATOM 1800 C CA . THR B 1 98 ? 14.602 -2.385 5.602 1 93.62 98 THR B CA 1
ATOM 1801 C C . THR B 1 98 ? 15.219 -3.764 5.398 1 93.62 98 THR B C 1
ATOM 1803 O O . THR B 1 98 ? 16.422 -3.879 5.137 1 93.62 98 THR B O 1
ATOM 1806 N N . SER B 1 99 ? 14.375 -4.797 5.504 1 95.25 99 SER B N 1
ATOM 1807 C CA . SER B 1 99 ? 14.852 -6.156 5.262 1 95.25 99 SER B CA 1
ATOM 1808 C C . SER B 1 99 ? 15.344 -6.324 3.828 1 95.25 99 SER B C 1
ATOM 1810 O O . SER B 1 99 ? 16.359 -6.977 3.588 1 95.25 99 SER B O 1
ATOM 1812 N N . TYR B 1 100 ? 14.602 -5.715 2.928 1 96 100 TYR B N 1
ATOM 1813 C CA . TYR B 1 100 ? 14.977 -5.758 1.519 1 96 100 TYR B CA 1
ATOM 1814 C C . TYR B 1 100 ? 16.328 -5.074 1.29 1 96 100 TYR B C 1
ATOM 1816 O O . TYR B 1 100 ? 17.172 -5.594 0.567 1 96 100 TYR B O 1
ATOM 1824 N N . PHE B 1 101 ? 16.531 -3.963 1.906 1 95.19 101 PHE B N 1
ATOM 1825 C CA . PHE B 1 101 ? 17.781 -3.236 1.789 1 95.19 101 PHE B CA 1
ATOM 1826 C C . PHE B 1 101 ? 18.953 -4.086 2.295 1 95.19 101 PHE B C 1
ATOM 1828 O O . PHE B 1 101 ? 20.031 -4.078 1.705 1 95.19 101 PHE B O 1
ATOM 1835 N N . LYS B 1 102 ? 18.703 -4.77 3.424 1 94.56 102 LYS B N 1
ATOM 1836 C CA . LYS B 1 102 ? 19.734 -5.656 3.957 1 94.56 102 LYS B CA 1
ATOM 1837 C C . LYS B 1 102 ? 20.094 -6.746 2.953 1 94.56 102 LYS B C 1
ATOM 1839 O O . LYS B 1 102 ? 21.266 -7.059 2.762 1 94.56 102 LYS B O 1
ATOM 1844 N N . GLU B 1 103 ? 19.109 -7.246 2.346 1 93.88 103 GLU B N 1
ATOM 1845 C CA . GLU B 1 103 ? 19.297 -8.328 1.381 1 93.88 103 GLU B CA 1
ATOM 1846 C C . GLU B 1 103 ? 20.141 -7.863 0.197 1 93.88 103 GLU B C 1
ATOM 1848 O O . GLU B 1 103 ? 21 -8.609 -0.298 1 93.88 103 GLU B O 1
ATOM 1853 N N . ILE B 1 104 ? 19.938 -6.652 -0.228 1 93.69 104 ILE B N 1
ATOM 1854 C CA . ILE B 1 104 ? 20.609 -6.223 -1.454 1 93.69 104 ILE B CA 1
ATOM 1855 C C . ILE B 1 104 ? 21.828 -5.363 -1.11 1 93.69 104 ILE B C 1
ATOM 1857 O O . ILE B 1 104 ? 22.469 -4.809 -2 1 93.69 104 ILE B O 1
ATOM 1861 N N . GLY B 1 105 ? 22.094 -5.16 0.139 1 93.69 105 GLY B N 1
ATOM 1862 C CA . GLY B 1 105 ? 23.266 -4.402 0.571 1 93.69 105 GLY B CA 1
ATOM 1863 C C . GLY B 1 105 ? 23.125 -2.912 0.325 1 93.69 105 GLY B C 1
ATOM 1864 O O . GLY B 1 105 ? 24.078 -2.26 -0.103 1 93.69 105 GLY B O 1
ATOM 1865 N N . HIS B 1 106 ? 22 -2.416 0.562 1 91.62 106 HIS B N 1
ATOM 1866 C CA . HIS B 1 106 ? 21.688 -1.001 0.382 1 91.62 106 HIS B CA 1
ATOM 1867 C C . HIS B 1 106 ? 21.516 -0.298 1.725 1 91.62 106 HIS B C 1
ATOM 1869 O O . HIS B 1 106 ? 20.953 -0.868 2.662 1 91.62 106 HIS B O 1
ATOM 1875 N N . GLU B 1 107 ? 22.016 0.881 1.781 1 88.88 107 GLU B N 1
ATOM 1876 C CA . GLU B 1 107 ? 21.891 1.638 3.023 1 88.88 107 GLU B CA 1
ATOM 1877 C C . GLU B 1 107 ? 20.562 2.381 3.094 1 88.88 107 GLU B C 1
ATOM 1879 O O . GLU B 1 107 ? 20.094 2.926 2.092 1 88.88 107 GLU B O 1
ATOM 1884 N N . ASN B 1 108 ? 19.969 2.246 4.23 1 87.25 108 ASN B N 1
ATOM 1885 C CA . ASN B 1 108 ? 18.75 2.996 4.477 1 87.25 108 ASN B CA 1
ATOM 1886 C C . ASN B 1 108 ? 19.047 4.402 4.988 1 87.25 108 ASN B C 1
ATOM 1888 O O . ASN B 1 108 ? 19.625 4.566 6.066 1 87.25 108 ASN B O 1
ATOM 1892 N N . LEU B 1 109 ? 18.688 5.375 4.301 1 81.25 109 LEU B N 1
ATOM 1893 C CA . LEU B 1 109 ? 19 6.746 4.684 1 81.25 109 LEU B CA 1
ATOM 1894 C C . LEU B 1 109 ? 17.75 7.473 5.168 1 81.25 109 LEU B C 1
ATOM 1896 O O . LEU B 1 109 ? 17.797 8.656 5.512 1 81.25 109 LEU B O 1
ATOM 1900 N N . CYS B 1 110 ? 16.781 6.762 5.078 1 76.56 110 CYS B N 1
ATOM 1901 C CA . CYS B 1 110 ? 15.578 7.422 5.59 1 76.56 110 CYS B CA 1
ATOM 1902 C C . CYS B 1 110 ? 15.375 7.105 7.066 1 76.56 110 CYS B C 1
ATOM 1904 O O . CYS B 1 110 ? 15.711 6.012 7.527 1 76.56 110 CYS B O 1
ATOM 1906 N N . ASN B 1 111 ? 15.828 8.062 8 1 58.88 111 ASN B N 1
ATOM 1907 C CA . ASN B 1 111 ? 15.781 7.934 9.453 1 58.88 111 ASN B CA 1
ATOM 1908 C C . ASN B 1 111 ? 14.352 7.695 9.945 1 58.88 111 ASN B C 1
ATOM 1910 O O . ASN B 1 111 ? 13.484 8.555 9.797 1 58.88 111 ASN B O 1
ATOM 1914 N N . VAL B 1 112 ? 14.016 6.527 9.938 1 55.94 112 VAL B N 1
ATOM 1915 C CA . VAL B 1 112 ? 12.781 6.297 10.68 1 55.94 112 VAL B CA 1
ATOM 1916 C C . VAL B 1 112 ? 12.984 6.641 12.156 1 55.94 112 VAL B C 1
ATOM 1918 O O . VAL B 1 112 ? 12.109 6.402 12.984 1 55.94 112 VAL B O 1
ATOM 1921 N N . GLU B 1 113 ? 14.391 6.836 12.672 1 51.94 113 GLU B N 1
ATOM 1922 C CA . GLU B 1 113 ? 14.461 7.215 14.078 1 51.94 113 GLU B CA 1
ATOM 1923 C C . GLU B 1 113 ? 13.078 7.539 14.641 1 51.94 113 GLU B C 1
ATOM 1925 O O . GLU B 1 113 ? 12.812 7.305 15.82 1 51.94 113 GLU B O 1
ATOM 1930 N N . GLU B 1 114 ? 12.266 7.895 13.688 1 53.41 114 GLU B N 1
ATOM 1931 C CA . GLU B 1 114 ? 10.898 8.344 13.945 1 53.41 114 GLU B CA 1
ATOM 1932 C C . GLU B 1 114 ? 9.945 7.16 14.07 1 53.41 114 GLU B C 1
ATOM 1934 O O . GLU B 1 114 ? 8.797 7.324 14.5 1 53.41 114 GLU B O 1
ATOM 1939 N N . LEU B 1 115 ? 10.523 5.941 13.82 1 56.44 115 LEU B N 1
ATOM 1940 C CA . LEU B 1 115 ? 9.922 4.645 14.102 1 56.44 115 LEU B CA 1
ATOM 1941 C C . LEU B 1 115 ? 9.461 4.562 15.555 1 56.44 115 LEU B C 1
ATOM 1943 O O . LEU B 1 115 ? 8.438 3.939 15.852 1 56.44 115 LEU B O 1
ATOM 1947 N N . GLU B 1 116 ? 10.367 5.109 16.281 1 56.75 116 GLU B N 1
ATOM 1948 C CA . GLU B 1 116 ? 10 5.16 17.688 1 56.75 116 GLU B CA 1
ATOM 1949 C C . GLU B 1 116 ? 8.625 5.805 17.875 1 56.75 116 GLU B C 1
ATOM 1951 O O . GLU B 1 116 ? 7.828 5.344 18.688 1 56.75 116 GLU B O 1
ATOM 1956 N N . ARG B 1 117 ? 8.539 6.758 17.156 1 59.91 117 ARG B N 1
ATOM 1957 C CA . ARG B 1 117 ? 7.238 7.414 17.266 1 59.91 117 ARG B CA 1
ATOM 1958 C C . ARG B 1 117 ? 6.121 6.52 16.734 1 59.91 117 ARG B C 1
ATOM 1960 O O . ARG B 1 117 ? 5.051 6.434 17.344 1 59.91 117 ARG B O 1
ATOM 1967 N N . LEU B 1 118 ? 6.477 5.816 15.734 1 64.62 118 LEU B N 1
ATOM 1968 C CA . LEU B 1 118 ? 5.5 4.875 15.195 1 64.62 118 LEU B CA 1
ATOM 1969 C C . LEU B 1 118 ? 5.219 3.754 16.188 1 64.62 118 LEU B C 1
ATOM 1971 O O . LEU B 1 118 ? 4.062 3.369 16.391 1 64.62 118 LEU B O 1
ATOM 1975 N N . ASN B 1 119 ? 6.25 3.408 16.688 1 62.62 119 ASN B N 1
ATOM 1976 C CA . ASN B 1 119 ? 6.117 2.381 17.719 1 62.62 119 ASN B CA 1
ATOM 1977 C C . ASN B 1 119 ? 5.305 2.879 18.906 1 62.62 119 ASN B C 1
ATOM 1979 O O . ASN B 1 119 ? 4.504 2.131 19.484 1 62.62 119 ASN B O 1
ATOM 1983 N N . GLN B 1 120 ? 5.656 4.094 19.312 1 62.91 120 GLN B N 1
ATOM 1984 C CA . GLN B 1 120 ? 4.906 4.691 20.406 1 62.91 120 GLN B CA 1
ATOM 1985 C C . GLN B 1 120 ? 3.424 4.812 20.062 1 62.91 120 GLN B C 1
ATOM 1987 O O . GLN B 1 120 ? 2.561 4.574 20.906 1 62.91 120 GLN B O 1
ATOM 1992 N N . LEU B 1 121 ? 3.229 5.113 18.969 1 64.5 121 LEU B N 1
ATOM 1993 C CA . LEU B 1 121 ? 1.843 5.234 18.531 1 64.5 121 LEU B CA 1
ATOM 1994 C C . LEU B 1 121 ? 1.148 3.877 18.547 1 64.5 121 LEU B C 1
ATOM 1996 O O . LEU B 1 121 ? -0.045 3.789 18.844 1 64.5 121 LEU B O 1
ATOM 2000 N N . VAL B 1 122 ? 1.882 2.877 18.188 1 61.06 122 VAL B N 1
ATOM 2001 C CA . VAL B 1 122 ? 1.354 1.518 18.156 1 61.06 122 VAL B CA 1
ATOM 2002 C C . VAL B 1 122 ? 1.143 1.018 19.578 1 61.06 122 VAL B C 1
ATOM 2004 O O . VAL B 1 122 ? 0.139 0.363 19.875 1 61.06 122 VAL B O 1
ATOM 2007 N N . LYS B 1 123 ? 2.062 1.322 20.453 1 60.62 123 LYS B N 1
ATOM 2008 C CA . LYS B 1 123 ? 2.006 0.871 21.844 1 60.62 123 LYS B CA 1
ATOM 2009 C C . LYS B 1 123 ? 0.929 1.62 22.625 1 60.62 123 LYS B C 1
ATOM 2011 O O . LYS B 1 123 ? 0.36 1.085 23.578 1 60.62 123 LYS B O 1
ATOM 2016 N N . ASP B 1 124 ? 0.744 2.824 22.375 1 51.88 124 ASP B N 1
ATOM 2017 C CA . ASP B 1 124 ? -0.232 3.641 23.094 1 51.88 124 ASP B CA 1
ATOM 2018 C C . ASP B 1 124 ? -1.659 3.223 22.75 1 51.88 124 ASP B C 1
ATOM 2020 O O . ASP B 1 124 ? -2.615 3.684 23.375 1 51.88 124 ASP B O 1
ATOM 2024 N N . ARG B 1 125 ? -1.654 2.318 21.828 1 48.22 125 ARG B N 1
ATOM 2025 C CA . ARG B 1 125 ? -2.99 1.795 21.562 1 48.22 125 ARG B CA 1
ATOM 2026 C C . ARG B 1 125 ? -3.26 0.539 22.375 1 48.22 125 ARG B C 1
ATOM 2028 O O . ARG B 1 125 ? -2.336 -0.22 22.688 1 48.22 125 ARG B O 1
#

Foldseek 3Di:
DDLDDPDPVSSVCSLQNDPCSLVLLLVQLVHKDFLVRSCVVVVVDDSVRSVVSLVSCVVSQQKDWDWDPDVVITIIIHGDPNSLVCLVVSLVVVVVVVVVCVVVVHDDPDPCVSVVSSVVSVVVD/DDLDDPDPVSSVCSLQNDPCSLVLLLVQLVHKDFLVRSCVVVVVDDSVRSVVSLVSCVVSQQKDWDWDPDVVITIIIHGDPNSLVCLVVSLVVVVVVVVVCVVVVHDDPPPVCVNVSSVVSVVVD

Organism: NCBI:txid439219

InterPro domains:
  IPR002577 Helix-turn-helix, HxlR type [PF01638] (15-103)
  IPR002577 Helix-turn-helix, HxlR type [PS51118] (7-105)
  IPR036388 Winged helix-like DNA-binding domain superfamily [G3DSA:1.10.10.10] (2-123)
  IPR036390 Winged helix DNA-binding domain superfamily [SSF46785] (4-108)

pLDDT: mean 90.16, std 12.63, range [48.22, 98.62]

Sequence (250 aa):
MTKITNCALTTTLNLIGGKYKIEILYYLTRGTKRFNELQKYLPKATAKVLSSKLKELEEDGFIDKKIYPVIPPKTEYSLTERGKSLAPLILAIYEWGTSYFKEIGHENLCNVEELERLNQLVKDRMTKITNCALTTTLNLIGGKYKIEILYYLTRGTKRFNELQKYLPKATAKVLSSKLKELEEDGFIDKKIYPVIPPKTEYSLTERGKSLAPLILAIYEWGTSYFKEIGHENLCNVEELERLNQLVKDR

Solvent-accessible surface area (backbone atoms only — not comparable to full-atom values): 13644 Å² total; per-residue (Å²): 129,82,53,71,61,51,26,26,45,59,22,35,43,54,70,50,50,58,84,60,41,56,59,52,52,56,57,28,73,78,36,74,40,37,67,67,58,52,43,67,77,35,71,85,50,50,69,68,56,49,50,50,45,52,49,50,36,35,76,72,45,29,33,44,80,45,76,42,93,49,95,75,69,43,56,38,33,32,58,30,74,63,33,52,66,42,28,57,41,54,47,36,40,31,50,49,18,46,53,50,25,60,73,72,72,47,72,68,67,52,75,46,83,53,46,52,53,34,47,48,53,44,62,77,95,130,80,51,72,61,52,27,26,44,60,22,35,44,53,70,49,49,57,85,60,42,56,58,52,54,55,57,29,73,79,35,72,39,37,68,68,59,52,42,65,77,37,72,86,51,50,70,67,54,49,52,50,44,52,48,52,36,35,75,72,45,31,33,43,80,45,75,43,93,48,93,74,69,43,56,37,35,32,59,30,73,63,32,52,67,42,30,58,41,53,50,36,40,30,51,49,18,47,54,50,25,60,73,72,72,46,71,69,69,49,74,45,84,55,46,54,52,36,48,47,54,48,62,77,95

Nearest PDB structures (foldseek):
  7kd3-assembly1_A  TM=9.671E-01  e=6.256E-10  Clostridioides difficile R20291
  4a5m-assembly1_B  TM=9.605E-01  e=6.238E-09  Bacillus subtilis
  4a5n-assembly2_D  TM=9.530E-01  e=3.707E-08  Bacillus subtilis
  2fsw-assembly1_A  TM=9.535E-01  e=4.147E-07  Porphyromonas gingivalis W83
  5hs8-assembly1_A  TM=7.677E-01  e=6.957E-07  Bacillus subtilis subsp. subtilis str. 168

Secondary structure (DSSP, 8-state):
-----S-HHHHHHHHH-STTHHHHHHHHTTS-EEHHHHHHH-TTS-HHHHHHHHHHHHHTTSEEEEEE-SSS-EEEEEE-HHHHTTHHHHHHHHHHHHHHHHHHT----S-THHHHHHHHHHHT-/-----S-HHHHHHHHH-STTHHHHHHHHTTS-EEHHHHHHH-TTS-HHHHHHHHHHHHHTTSEEEEEE-SSS-EEEEEE-HHHHTTHHHHHHHHHHHHHHHHHHT----S--TTHHHHHHHHHT-